Protein AF-0000000079243726 (afdb_homodimer)

Foldseek 3Di:
DCPPVPPVPPPPPPPPPLDQAADDALAKEKFKAKDADPVPQWIKMKIFIAHRVGDTPWMKIAGAGGDDRLVRRLVRLLVRLVVCLVSPGAHYEYEYQDPVLLCCLPDDVNQPPDPCNVSSVSSVVSQVSHNHYHYDYDHPSNRVQRVVRNVCNVVDDHGMDMDDVVRDDDD/DDPPVPPVPPPPPPPPPLDQAADDALAKEKFKAKDADPVPQWIKMKIFIAHRVGDTPWMKIAGAGGDDRLVRRLVRLLVRLVVCLVSPGAHYEYEYQDPVLLCCLPDDVNQPPDPCNVSSVSSVVSQVSHNHYHYDYDHPSNRVQRVVRNVCNVVDDHGMDMDDVVRDDDD

Sequence (342 aa):
MVRTGLYFHLQDQVPVSLAWELPAFGCFKLNVDGSCGITTGAIGAGGVIRNSVGEWIAGFVANIGNGQILDAEIWGLAFGLKLAVDRGVSNLTVEMDSTIIVQLIQTPDAINFHPLAAVICECRELMEKIDNCVVRHIFREQNCVADCLANSSYNGDLGWECVSLIMVRLGMVRTGLYFHLQDQVPVSLAWELPAFGCFKLNVDGSCGITTGAIGAGGVIRNSVGEWIAGFVANIGNGQILDAEIWGLAFGLKLAVDRGVSNLTVEMDSTIIVQLIQTPDAINFHPLAAVICECRELMEKIDNCVVRHIFREQNCVADCLANSSYNGDLGWECVSLIMVRLG

Secondary structure (DSSP, 8-state):
-------------------PPPPPTT-EEEEEEEEE-TTT-EEEEEEEEE-TT--EEEEEEEEEEE--HHHHHHHHHHHHHHHHHHTT--EEEEEES-HHHHHHHH-GGGGGG-TTHHHHHHHHHHHHTSSEEEEEE--GGG-HHHHHHHHHGGGS-BEEEEE-GGG----/-------------------PPPPPTT-EEEEEEEEE-TTT-EEEEEEEEE-TT--EEEEEEEEEEE--HHHHHHHHHHHHHHHHHHTT--EEEEEES-HHHHHHHH-GGGGTT-TTHHHHHHHHHHHHTSSEEEEEE--GGG-HHHHHHHHHGGGS-BEEEEE-GGG----

Radius of gyration: 21.21 Å; Cα contacts (8 Å, |Δi|>4): 760; chains: 2; bounding box: 38×84×43 Å

pLDDT: mean 84.18, std 20.17, range [20.83, 98.38]

Organism: Prunus dulcis (NCBI:txid3755)

Solvent-accessible surface area (backbone atoms only — not comparable to full-atom values): 17710 Å² total; per-residue (Å²): 131,89,66,80,65,82,70,75,73,80,66,86,63,74,62,66,61,34,42,42,78,65,37,56,86,86,23,30,32,35,35,35,25,44,26,56,40,84,90,76,29,36,19,10,7,7,24,38,29,26,33,38,84,61,46,80,75,44,28,33,29,20,14,66,49,70,60,50,54,67,55,16,35,52,51,22,47,36,53,47,43,50,49,37,56,75,69,63,52,45,35,37,40,35,38,28,67,41,65,66,60,43,48,53,70,71,36,81,81,63,38,86,79,37,96,57,25,69,58,50,50,50,36,50,56,45,42,68,72,23,82,38,64,47,75,40,70,46,61,65,42,41,36,30,50,13,44,33,31,5,56,41,9,70,66,52,62,79,45,69,45,78,40,56,67,87,53,49,29,80,37,132,87,69,82,66,82,71,76,74,82,67,86,62,73,64,67,62,35,43,42,78,67,36,56,87,87,23,30,33,35,34,34,24,44,26,56,40,85,88,75,29,37,19,10,8,8,24,38,31,25,34,38,84,61,47,80,74,46,29,31,29,20,15,66,49,71,60,48,52,65,54,17,36,51,52,22,47,36,52,47,42,50,50,37,56,76,69,63,52,46,36,38,41,36,38,28,66,41,64,64,60,42,46,52,72,72,36,82,80,62,37,84,77,38,96,57,26,69,58,48,49,48,36,52,55,46,41,67,74,23,82,41,62,46,74,41,68,46,60,64,41,40,37,32,50,13,46,32,32,5,57,41,10,70,64,52,62,78,46,69,45,79,42,55,69,87,51,50,30,80,37

Nearest PDB structures (foldseek):
  4e19-assembly2_B  TM=9.110E-01  e=1.051E-10  Halobacterium salinarum NRC-1
  3hst-assembly2_B  TM=9.071E-01  e=7.656E-11  Mycobacterium tuberculosis
  3hst-assembly4_D  TM=9.130E-01  e=1.601E-09  Mycobacterium tuberculosis
  2ehg-assembly1_A  TM=8.659E-01  e=5.006E-09  Sulfurisphaera tokodaii str. 7
  4h8k-assembly1_B  TM=8.845E-01  e=1.215E-08  uncultured organism

Structure (mmCIF, N/CA/C/O backbone):
data_AF-0000000079243726-model_v1
#
loop_
_entity.id
_entity.type
_entity.pdbx_description
1 polymer 'RNase H type-1 domain-containing protein'
#
loop_
_atom_site.group_PDB
_atom_site.id
_atom_site.type_symbol
_atom_site.label_atom_id
_atom_site.label_alt_id
_atom_site.label_comp_id
_atom_site.label_asym_id
_atom_site.label_entity_id
_atom_site.label_seq_id
_atom_site.pdbx_PDB_ins_code
_atom_site.Cartn_x
_atom_site.Cartn_y
_atom_site.Cartn_z
_atom_site.occupancy
_atom_site.B_iso_or_equiv
_atom_site.auth_seq_id
_atom_site.auth_comp_id
_atom_site.auth_asym_id
_atom_site.auth_atom_id
_atom_site.pdbx_PDB_model_num
ATOM 1 N N . MET A 1 1 ? 8.133 -42.188 0.247 1 21.92 1 MET A N 1
ATOM 2 C CA . MET A 1 1 ? 6.84 -41.656 -0.151 1 21.92 1 MET A CA 1
ATOM 3 C C . MET A 1 1 ? 6.574 -40.312 0.547 1 21.92 1 MET A C 1
ATOM 5 O O . MET A 1 1 ? 6.492 -40.281 1.775 1 21.92 1 MET A O 1
ATOM 9 N N . VAL A 1 2 ? 7.105 -39.094 0.299 1 21.16 2 VAL A N 1
ATOM 10 C CA . VAL A 1 2 ? 7.645 -38.062 1.193 1 21.16 2 VAL A CA 1
ATOM 11 C C . VAL A 1 2 ? 6.512 -37.188 1.729 1 21.16 2 VAL A C 1
ATOM 13 O O . VAL A 1 2 ? 5.82 -36.531 0.959 1 21.16 2 VAL A O 1
ATOM 16 N N . ARG A 1 3 ? 5.746 -37.625 2.77 1 24.73 3 ARG A N 1
ATOM 17 C CA . ARG A 1 3 ? 4.672 -37.094 3.604 1 24.73 3 ARG A CA 1
ATOM 18 C C . ARG A 1 3 ? 4.973 -35.656 4.047 1 24.73 3 ARG A C 1
ATOM 20 O O . ARG A 1 3 ? 4.449 -35.188 5.062 1 24.73 3 ARG A O 1
ATOM 27 N N . THR A 1 4 ? 6.059 -35.156 3.619 1 24.89 4 THR A N 1
ATOM 28 C CA . THR A 1 4 ? 6.316 -33.938 4.418 1 24.89 4 THR A CA 1
ATOM 29 C C . THR A 1 4 ? 5.125 -33 4.367 1 24.89 4 THR A C 1
ATOM 31 O O . THR A 1 4 ? 4.816 -32.438 3.312 1 24.89 4 THR A O 1
ATOM 34 N N . GLY A 1 5 ? 4.078 -33.406 4.961 1 25.31 5 GLY A N 1
ATOM 35 C CA . GLY A 1 5 ? 2.777 -32.781 5.207 1 25.31 5 GLY A CA 1
ATOM 36 C C . GLY A 1 5 ? 2.867 -31.359 5.699 1 25.31 5 GLY A C 1
ATOM 37 O O . GLY A 1 5 ? 3.355 -31.109 6.805 1 25.31 5 GLY A O 1
ATOM 38 N N . LEU A 1 6 ? 3.328 -30.453 4.973 1 26.34 6 LEU A N 1
ATOM 39 C CA . LEU A 1 6 ? 3.496 -29.062 5.359 1 26.34 6 LEU A CA 1
ATOM 40 C C . LEU A 1 6 ? 2.258 -28.547 6.09 1 26.34 6 LEU A C 1
ATOM 42 O O . LEU A 1 6 ? 1.273 -28.172 5.453 1 26.34 6 LEU A O 1
ATOM 46 N N . TYR A 1 7 ? 1.681 -29.281 7.027 1 26.83 7 TYR A N 1
ATOM 47 C CA . TYR A 1 7 ? 0.638 -28.828 7.941 1 26.83 7 TYR A CA 1
ATOM 48 C C . TYR A 1 7 ? 1.072 -27.578 8.688 1 26.83 7 TYR A C 1
ATOM 50 O O . TYR A 1 7 ? 2.035 -27.609 9.461 1 26.83 7 TYR A O 1
ATOM 58 N N . PHE A 1 8 ? 1.107 -26.516 8.055 1 28.8 8 PHE A N 1
ATOM 59 C CA . PHE A 1 8 ? 1.419 -25.25 8.695 1 28.8 8 PHE A CA 1
ATOM 60 C C . PHE A 1 8 ? 0.486 -24.984 9.875 1 28.8 8 PHE A C 1
ATOM 62 O O . PHE A 1 8 ? -0.735 -24.938 9.703 1 28.8 8 PHE A O 1
ATOM 69 N N . HIS A 1 9 ? 0.778 -25.484 10.938 1 29.61 9 HIS A N 1
ATOM 70 C CA . HIS A 1 9 ? 0.182 -25.234 12.242 1 29.61 9 HIS A CA 1
ATOM 71 C C . HIS A 1 9 ? -0.055 -23.734 12.453 1 29.61 9 HIS A C 1
ATOM 73 O O . HIS A 1 9 ? 0.85 -22.922 12.25 1 29.61 9 HIS A O 1
ATOM 79 N N . LEU A 1 10 ? -1.219 -23.25 12.258 1 30.14 10 LEU A N 1
ATOM 80 C CA . LEU A 1 10 ? -1.797 -21.938 12.578 1 30.14 10 LEU A CA 1
ATOM 81 C C . LEU A 1 10 ? -1.463 -21.531 14.008 1 30.14 10 LEU A C 1
ATOM 83 O O . LEU A 1 10 ? -2.084 -22.016 14.961 1 30.14 10 LEU A O 1
ATOM 87 N N . GLN A 1 11 ? -0.286 -21.688 14.445 1 29.17 11 GLN A N 1
ATOM 88 C CA . GLN A 1 11 ? -0.05 -21.219 15.805 1 29.17 11 GLN A CA 1
ATOM 89 C C . GLN A 1 11 ? -0.75 -19.875 16.062 1 29.17 11 GLN A C 1
ATOM 91 O O . GLN A 1 11 ? -0.998 -19.109 15.125 1 29.17 11 GLN A O 1
ATOM 96 N N . ASP A 1 12 ? -1.121 -19.562 17.328 1 31.11 12 ASP A N 1
ATOM 97 C CA . ASP A 1 12 ? -1.847 -18.516 18.047 1 31.11 12 ASP A CA 1
ATOM 98 C C . ASP A 1 12 ? -1.228 -17.141 17.766 1 31.11 12 ASP A C 1
ATOM 100 O O . ASP A 1 12 ? -0.557 -16.578 18.641 1 31.11 12 ASP A O 1
ATOM 104 N N . GLN A 1 13 ? -0.268 -17.078 16.953 1 35.12 13 GLN A N 1
ATOM 105 C CA . GLN A 1 13 ? 0.351 -15.75 16.875 1 35.12 13 GLN A CA 1
ATOM 106 C C . GLN A 1 13 ? -0.688 -14.672 16.578 1 35.12 13 GLN A C 1
ATOM 108 O O . GLN A 1 13 ? -1.634 -14.906 15.828 1 35.12 13 GLN A O 1
ATOM 113 N N . VAL A 1 14 ? -0.833 -13.82 17.547 1 33.78 14 VAL A N 1
ATOM 114 C CA . VAL A 1 14 ? -1.716 -12.664 17.438 1 33.78 14 VAL A CA 1
ATOM 115 C C . VAL A 1 14 ? -1.528 -11.984 16.094 1 33.78 14 VAL A C 1
ATOM 117 O O . VAL A 1 14 ? -0.442 -11.492 15.781 1 33.78 14 VAL A O 1
ATOM 120 N N . PRO A 1 15 ? -2.086 -12.5 15.047 1 40.88 15 PRO A N 1
ATOM 121 C CA . PRO A 1 15 ? -1.985 -11.844 13.742 1 40.88 15 PRO A CA 1
ATOM 122 C C . PRO A 1 15 ? -1.994 -10.32 13.844 1 40.88 15 PRO A C 1
ATOM 124 O O . PRO A 1 15 ? -2.82 -9.75 14.555 1 40.88 15 PRO A O 1
ATOM 127 N N . VAL A 1 16 ? -0.822 -9.609 14.164 1 44.41 16 VAL A N 1
ATOM 128 C CA . VAL A 1 16 ? -0.898 -8.164 14.008 1 44.41 16 VAL A CA 1
ATOM 129 C C . VAL A 1 16 ? -2.053 -7.805 13.078 1 44.41 16 VAL A C 1
ATOM 131 O O . VAL A 1 16 ? -2.1 -8.258 11.93 1 44.41 16 VAL A O 1
ATOM 134 N N . SER A 1 17 ? -3.129 -7.648 13.703 1 50.69 17 SER A N 1
ATOM 135 C CA . SER A 1 17 ? -4.348 -7.32 12.969 1 50.69 17 SER A CA 1
ATOM 136 C C . SER A 1 17 ? -4.105 -6.199 11.969 1 50.69 17 SER A C 1
ATOM 138 O O . SER A 1 17 ? -3.564 -5.148 12.32 1 50.69 17 SER A O 1
ATOM 140 N N . LEU A 1 18 ? -3.707 -6.441 10.703 1 58.91 18 LEU A N 1
ATOM 141 C CA . LEU A 1 18 ? -3.707 -5.496 9.594 1 58.91 18 LEU A CA 1
ATOM 142 C C . LEU A 1 18 ? -4.852 -4.496 9.727 1 58.91 18 LEU A C 1
ATOM 144 O O . LEU A 1 18 ? -4.949 -3.547 8.945 1 58.91 18 LEU A O 1
ATOM 148 N N . ALA A 1 19 ? -5.496 -4.598 10.961 1 66.12 19 ALA A N 1
ATOM 149 C CA . ALA A 1 19 ? -6.758 -3.867 11 1 66.12 19 ALA A CA 1
ATOM 150 C C . ALA A 1 19 ? -6.539 -2.416 11.422 1 66.12 19 ALA A C 1
ATOM 152 O O . ALA A 1 19 ? -5.918 -2.152 12.453 1 66.12 19 ALA A O 1
ATOM 153 N N . TRP A 1 20 ? -6.711 -1.534 10.555 1 71.31 20 TRP A N 1
ATOM 154 C CA . TRP A 1 20 ? -6.832 -0.124 10.914 1 71.31 20 TRP A CA 1
ATOM 155 C C . TRP A 1 20 ? -7.863 0.071 12.023 1 71.31 20 TRP A C 1
ATOM 157 O O . TRP A 1 20 ? -8.961 -0.494 11.961 1 71.31 20 TRP A O 1
ATOM 167 N N . GLU A 1 21 ? -7.414 0.72 13.133 1 76.94 21 GLU A N 1
ATOM 168 C CA . GLU A 1 21 ? -8.305 0.945 14.273 1 76.94 21 GLU A CA 1
ATOM 169 C C . GLU A 1 21 ? -9.156 2.193 14.062 1 76.94 21 GLU A C 1
ATOM 171 O O . GLU A 1 21 ? -8.641 3.256 13.719 1 76.94 21 GLU A O 1
ATOM 176 N N . LEU A 1 22 ? -10.492 2.029 14.336 1 80.25 22 LEU A N 1
ATOM 177 C CA . LEU A 1 22 ? -11.414 3.156 14.227 1 80.25 22 LEU A CA 1
ATOM 178 C C . LEU A 1 22 ? -11.086 4.227 15.266 1 80.25 22 LEU A C 1
ATOM 180 O O . LEU A 1 22 ? -10.734 3.908 16.406 1 80.25 22 LEU A O 1
ATOM 184 N N . PRO A 1 23 ? -11.258 5.48 14.867 1 83 23 PRO A N 1
ATOM 185 C CA . PRO A 1 23 ? -11.141 6.531 15.883 1 83 23 PRO A CA 1
ATOM 186 C C . PRO A 1 23 ? -12.266 6.484 16.906 1 83 23 PRO A C 1
ATOM 188 O O . PRO A 1 23 ? -13.281 5.816 16.688 1 83 23 PRO A O 1
ATOM 191 N N . ALA A 1 24 ? -12.023 7.207 18.031 1 85.5 24 ALA A N 1
ATOM 192 C CA . ALA A 1 24 ? -13.078 7.336 19.031 1 85.5 24 ALA A CA 1
ATOM 193 C C . ALA A 1 24 ? -14.258 8.141 18.484 1 85.5 24 ALA A C 1
ATOM 195 O O . ALA A 1 24 ? -14.117 8.867 17.484 1 85.5 24 ALA A O 1
ATOM 196 N N . PHE A 1 25 ? -15.484 7.965 19.125 1 89.44 25 PHE A N 1
ATOM 197 C CA . PHE A 1 25 ? -16.672 8.688 18.688 1 89.44 25 PHE A CA 1
ATOM 198 C C . PHE A 1 25 ? -16.422 10.188 18.688 1 89.44 25 PHE A C 1
ATOM 200 O O . PHE A 1 25 ? -15.836 10.734 19.625 1 89.44 25 PHE A O 1
ATOM 207 N N . GLY A 1 26 ? -16.766 10.812 17.594 1 91.38 26 GLY A N 1
ATOM 208 C CA . GLY A 1 26 ? -16.594 12.258 17.469 1 91.38 26 GLY A CA 1
ATOM 209 C C . GLY A 1 26 ? -15.195 12.656 17.062 1 91.38 26 GLY A C 1
ATOM 210 O O . GLY A 1 26 ? -14.898 13.844 16.906 1 91.38 26 GLY A O 1
ATOM 211 N N . CYS A 1 27 ? -14.305 11.695 16.875 1 95.06 27 CYS A N 1
ATOM 212 C CA . CYS A 1 27 ? -12.922 11.969 16.5 1 95.06 27 CYS A CA 1
ATOM 213 C C . CYS A 1 27 ? -12.656 11.562 15.047 1 95.06 27 CYS A C 1
ATOM 215 O O . CYS A 1 27 ? -13.414 10.781 14.469 1 95.06 27 CYS A O 1
ATOM 217 N N . PHE A 1 28 ? -11.695 12.188 14.484 1 96.88 28 PHE A N 1
ATOM 218 C CA . PHE A 1 28 ? -11.258 11.875 13.133 1 96.88 28 PHE A CA 1
ATOM 219 C C . PHE A 1 28 ? -9.812 11.391 13.133 1 96.88 28 PHE A C 1
ATOM 221 O O . PHE A 1 28 ? -9.055 11.68 14.062 1 96.88 28 PHE A O 1
ATOM 228 N N . LYS A 1 29 ? -9.531 10.68 12.117 1 96.88 29 LYS A N 1
ATOM 229 C CA . LYS A 1 29 ? -8.164 10.219 11.922 1 96.88 29 LYS A CA 1
ATOM 230 C C . LYS A 1 29 ? -7.648 10.586 10.531 1 96.88 29 LYS A C 1
ATOM 232 O O . LYS A 1 29 ? -8.367 10.438 9.539 1 96.88 29 LYS A O 1
ATOM 237 N N . LEU A 1 30 ? -6.504 11.102 10.508 1 97.56 30 LEU A N 1
ATOM 238 C CA . LEU A 1 30 ? -5.781 11.375 9.273 1 97.56 30 LEU A CA 1
ATOM 239 C C . LEU A 1 30 ? -4.582 10.445 9.125 1 97.56 30 LEU A C 1
ATOM 241 O O . LEU A 1 30 ? -3.658 10.484 9.945 1 97.56 30 LEU A O 1
ATOM 245 N N . ASN A 1 31 ? -4.609 9.586 8.172 1 96.25 31 ASN A N 1
ATOM 246 C CA . ASN A 1 31 ? -3.439 8.797 7.789 1 96.25 31 ASN A CA 1
ATOM 247 C C . ASN A 1 31 ? -2.678 9.453 6.641 1 96.25 31 ASN A C 1
ATOM 249 O O . ASN A 1 31 ? -3.271 9.812 5.621 1 96.25 31 ASN A O 1
ATOM 253 N N . VAL A 1 32 ? -1.422 9.594 6.828 1 97.69 32 VAL A N 1
ATOM 254 C CA . VAL A 1 32 ? -0.599 10.281 5.84 1 97.69 32 VAL A CA 1
ATOM 255 C C . VAL A 1 32 ? 0.649 9.453 5.543 1 97.69 32 VAL A C 1
ATOM 257 O O . VAL A 1 32 ? 1.182 8.781 6.426 1 97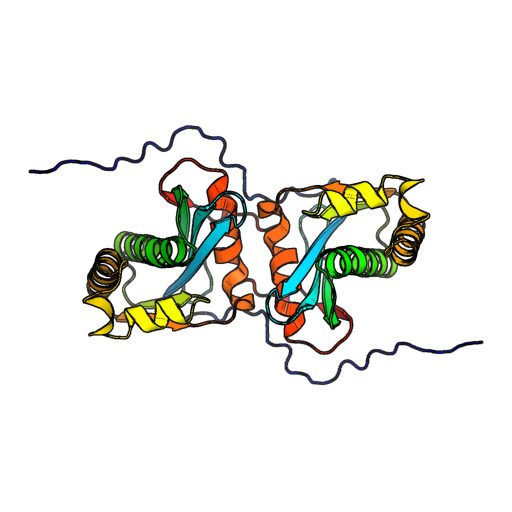.69 32 VAL A O 1
ATOM 260 N N . ASP A 1 33 ? 1.086 9.516 4.312 1 95.94 33 ASP A N 1
ATOM 261 C CA . ASP A 1 33 ? 2.326 8.867 3.902 1 95.94 33 ASP A CA 1
ATOM 262 C C . ASP A 1 33 ? 3.014 9.648 2.785 1 95.94 33 ASP A C 1
ATOM 264 O O . ASP A 1 33 ? 2.371 10.438 2.088 1 95.94 33 ASP A O 1
ATOM 268 N N . GLY A 1 34 ? 4.324 9.5 2.736 1 96.56 34 GLY A N 1
ATOM 269 C CA . GLY A 1 34 ? 5.129 10.008 1.638 1 96.56 34 GLY A CA 1
ATOM 270 C C . GLY A 1 34 ? 5.77 8.914 0.808 1 96.56 34 GLY A C 1
ATOM 271 O O . GLY A 1 34 ? 5.895 7.773 1.265 1 96.56 34 GLY A O 1
ATOM 272 N N . SER A 1 35 ? 6.035 9.281 -0.388 1 93.81 35 SER A N 1
ATOM 273 C CA . SER A 1 35 ? 6.727 8.367 -1.289 1 93.81 35 SER A CA 1
ATOM 274 C C . SER A 1 35 ? 7.887 9.055 -1.999 1 93.81 35 SER A C 1
ATOM 276 O O . SER A 1 35 ? 7.828 10.258 -2.268 1 93.81 35 SER A O 1
ATOM 278 N N . CYS A 1 36 ? 8.906 8.266 -2.23 1 94.75 36 CYS A N 1
ATOM 279 C CA . CYS A 1 36 ? 10.07 8.766 -2.951 1 94.75 36 CYS A CA 1
ATOM 280 C C . CYS A 1 36 ? 10.586 7.73 -3.943 1 94.75 36 CYS A C 1
ATOM 282 O O . CYS A 1 36 ? 10.883 6.594 -3.566 1 94.75 36 CYS A O 1
ATOM 284 N N . GLY A 1 37 ? 10.609 8.156 -5.191 1 88.19 37 GLY A N 1
ATOM 285 C CA . GLY A 1 37 ? 11.273 7.316 -6.176 1 88.19 37 GLY A CA 1
ATOM 286 C C . GLY A 1 37 ? 12.781 7.305 -6.035 1 88.19 37 GLY A C 1
ATOM 287 O O . GLY A 1 37 ? 13.445 8.312 -6.297 1 88.19 37 GLY A O 1
ATOM 288 N N . ILE A 1 38 ? 13.297 6.211 -5.668 1 79.44 38 ILE A N 1
ATOM 289 C CA . ILE A 1 38 ? 14.711 6.109 -5.332 1 79.44 38 ILE A CA 1
ATOM 290 C C . ILE A 1 38 ? 15.562 6.457 -6.551 1 79.44 38 ILE A C 1
ATOM 292 O O . ILE A 1 38 ? 16.562 7.176 -6.441 1 79.44 38 ILE A O 1
ATOM 296 N N . THR A 1 39 ? 15.125 6.031 -7.742 1 84.12 39 THR A N 1
ATOM 297 C CA . THR A 1 39 ? 15.914 6.254 -8.953 1 84.12 39 THR A CA 1
ATOM 298 C C . THR A 1 39 ? 15.602 7.621 -9.555 1 84.12 39 THR A C 1
ATOM 300 O O . THR A 1 39 ? 16.5 8.312 -10.039 1 84.12 39 THR A O 1
ATOM 303 N N . THR A 1 40 ? 14.398 8.07 -9.445 1 88 40 THR A N 1
ATOM 304 C CA . THR A 1 40 ? 13.969 9.289 -10.125 1 88 40 THR A CA 1
ATOM 305 C C . THR A 1 40 ? 14.133 10.5 -9.219 1 88 40 THR A C 1
ATOM 307 O O . THR A 1 40 ? 14.242 11.633 -9.695 1 88 40 THR A O 1
ATOM 310 N N . GLY A 1 41 ? 14.086 10.32 -7.902 1 92.12 41 GLY A N 1
ATOM 311 C CA . GLY A 1 41 ? 14.094 11.406 -6.941 1 92.12 41 GLY A CA 1
ATOM 312 C C . GLY A 1 41 ? 12.742 12.094 -6.805 1 92.12 41 GLY A C 1
ATOM 313 O O . GLY A 1 41 ? 12.609 13.07 -6.066 1 92.12 41 GLY A O 1
ATOM 314 N N . ALA A 1 42 ? 11.789 11.648 -7.594 1 95.31 42 ALA A N 1
ATOM 315 C CA . ALA A 1 42 ? 10.438 12.188 -7.484 1 95.31 42 ALA A CA 1
ATOM 316 C C . ALA A 1 42 ? 9.836 11.883 -6.117 1 95.31 42 ALA A C 1
ATOM 318 O O . ALA A 1 42 ? 10.031 10.797 -5.57 1 95.31 42 ALA A O 1
ATOM 319 N N . ILE A 1 43 ? 9.172 12.906 -5.609 1 96.88 43 ILE A N 1
ATOM 320 C CA . ILE A 1 43 ? 8.547 12.664 -4.316 1 96.88 43 ILE A CA 1
ATOM 321 C C . ILE A 1 43 ? 7.062 13.023 -4.383 1 96.88 43 ILE A C 1
ATOM 323 O O . ILE A 1 43 ? 6.664 13.898 -5.152 1 96.88 43 ILE A O 1
ATOM 327 N N . GLY A 1 44 ? 6.285 12.352 -3.635 1 96.88 44 GLY A N 1
ATOM 328 C CA . GLY A 1 44 ? 4.852 12.562 -3.52 1 96.88 44 GLY A CA 1
ATOM 329 C C . GLY A 1 44 ? 4.309 12.234 -2.143 1 96.88 44 GLY A C 1
ATOM 330 O O . GLY A 1 44 ? 5.051 11.789 -1.265 1 96.88 44 GLY A O 1
ATOM 331 N N . ALA A 1 45 ? 3.068 12.539 -1.927 1 97.56 45 ALA A N 1
ATOM 332 C CA . ALA A 1 45 ? 2.422 12.25 -0.65 1 97.56 45 ALA A CA 1
ATOM 333 C C . ALA A 1 45 ? 0.931 11.984 -0.838 1 97.56 45 ALA A C 1
ATOM 335 O O . ALA A 1 45 ? 0.363 12.312 -1.883 1 97.56 45 ALA A O 1
ATOM 336 N N . GLY A 1 46 ? 0.41 11.367 0.138 1 96.06 46 GLY A N 1
ATOM 337 C CA . GLY A 1 46 ? -1.019 11.094 0.164 1 96.06 46 GLY A CA 1
ATOM 338 C C . GLY A 1 46 ? -1.564 10.906 1.566 1 96.06 46 GLY A C 1
ATOM 339 O O . GLY A 1 46 ? -0.803 10.68 2.51 1 96.06 46 GLY A O 1
ATOM 340 N N . GLY A 1 47 ? -2.861 11.016 1.63 1 96.06 47 GLY A N 1
ATOM 341 C CA . GLY A 1 47 ? -3.496 10.844 2.926 1 96.06 47 GLY A CA 1
ATOM 342 C C . GLY A 1 47 ? -5.008 10.758 2.842 1 96.06 47 GLY A C 1
ATOM 343 O O . GLY A 1 47 ? -5.598 11.055 1.803 1 96.06 47 GLY A O 1
ATOM 344 N N . VAL A 1 48 ? -5.523 10.281 3.973 1 94.44 48 VAL A N 1
ATOM 345 C CA . VAL A 1 48 ? -6.969 10.094 4.027 1 94.44 48 VAL A CA 1
ATOM 346 C C . VAL A 1 48 ? -7.48 10.43 5.426 1 94.44 48 VAL A C 1
ATOM 348 O O . VAL A 1 48 ? -6.828 10.125 6.426 1 94.44 48 VAL A O 1
ATOM 351 N N . ILE A 1 49 ? -8.625 11.125 5.48 1 95.56 49 ILE A N 1
ATOM 352 C CA . ILE A 1 49 ? -9.32 11.422 6.727 1 95.56 49 ILE A CA 1
ATOM 353 C C . ILE A 1 49 ? -10.57 10.555 6.844 1 95.56 49 ILE A C 1
ATOM 355 O O . ILE A 1 49 ? -11.391 10.508 5.922 1 95.56 49 ILE A O 1
ATOM 359 N N . ARG A 1 50 ? -10.656 9.906 8 1 93.06 50 ARG A N 1
ATOM 360 C CA . ARG A 1 50 ? -11.828 9.078 8.266 1 93.06 50 ARG A CA 1
ATOM 361 C C . ARG A 1 50 ? -12.43 9.406 9.633 1 93.06 50 ARG A C 1
ATOM 363 O O . ARG A 1 50 ? -11.734 9.906 10.523 1 93.06 50 ARG A O 1
ATOM 370 N N . ASN A 1 51 ? -13.703 9.133 9.727 1 93.62 51 ASN A N 1
ATOM 371 C CA . ASN A 1 51 ? -14.367 9.422 11 1 93.62 51 ASN A CA 1
ATOM 372 C C . ASN A 1 51 ? -14.469 8.172 11.867 1 93.62 51 ASN A C 1
ATOM 374 O O . ASN A 1 51 ? -13.844 7.148 11.57 1 93.62 51 ASN A O 1
ATOM 378 N N . SER A 1 52 ? -15.281 8.281 12.969 1 90.81 52 SER A N 1
ATOM 379 C CA . SER A 1 52 ? -15.312 7.27 14.023 1 90.81 52 SER A CA 1
ATOM 380 C C . SER A 1 52 ? -16.016 6.004 13.547 1 90.81 52 SER A C 1
ATOM 382 O O . SER A 1 52 ? -15.93 4.961 14.195 1 90.81 52 SER A O 1
ATOM 384 N N . VAL A 1 53 ? -16.672 6.055 12.422 1 85.81 53 VAL A N 1
ATOM 385 C CA . VAL A 1 53 ? -17.312 4.848 11.906 1 85.81 53 VAL A CA 1
ATOM 386 C C . VAL A 1 53 ? -16.562 4.344 10.68 1 85.81 53 VAL A C 1
ATOM 388 O O . VAL A 1 53 ? -17.031 3.455 9.969 1 85.81 53 VAL A O 1
ATOM 391 N N . GLY A 1 54 ? -15.398 4.969 10.375 1 85.94 54 GLY A N 1
ATOM 392 C CA . GLY A 1 54 ? -14.531 4.496 9.305 1 85.94 54 GLY A CA 1
ATOM 393 C C . GLY A 1 54 ? -14.875 5.09 7.953 1 85.94 54 GLY A C 1
ATOM 394 O O . GLY A 1 54 ? -14.305 4.699 6.934 1 85.94 54 GLY A O 1
ATOM 395 N N . GLU A 1 55 ? -15.773 6.016 7.914 1 85.81 55 GLU A N 1
ATOM 396 C CA . GLU A 1 55 ? -16.188 6.637 6.66 1 85.81 55 GLU A CA 1
ATOM 397 C C . GLU A 1 55 ? -15.125 7.59 6.137 1 85.81 55 GLU A C 1
ATOM 399 O O . GLU A 1 55 ? -14.523 8.344 6.902 1 85.81 55 GLU A O 1
ATOM 404 N N . TRP A 1 56 ? -14.969 7.469 4.84 1 88.62 56 TRP A N 1
ATOM 405 C CA . TRP A 1 56 ? -14.07 8.383 4.145 1 88.62 56 TRP A CA 1
ATOM 406 C C . TRP A 1 56 ? -14.609 9.805 4.164 1 88.62 56 TRP A C 1
ATOM 408 O O . TRP A 1 56 ? -15.68 10.07 3.607 1 88.62 56 TRP A O 1
ATOM 418 N N . ILE A 1 57 ? -13.938 10.734 4.746 1 92.19 57 ILE A N 1
ATOM 419 C CA . ILE A 1 57 ? -14.344 12.133 4.809 1 92.19 57 ILE A CA 1
ATOM 420 C C . ILE A 1 57 ? -13.664 12.914 3.689 1 92.19 57 ILE A C 1
ATOM 422 O O . ILE A 1 57 ? -14.297 13.727 3.016 1 92.19 57 ILE A O 1
ATOM 426 N N . ALA A 1 58 ? -12.383 12.664 3.502 1 92.69 58 ALA A N 1
ATOM 427 C CA . ALA A 1 58 ? -11.594 13.336 2.469 1 92.69 58 ALA A CA 1
ATOM 428 C C . ALA A 1 58 ? -10.242 12.648 2.275 1 92.69 58 ALA A C 1
ATOM 430 O O . ALA A 1 58 ? -9.766 11.938 3.168 1 92.69 58 ALA A O 1
ATOM 431 N N . GLY A 1 59 ? -9.719 12.844 1.123 1 94 59 GLY A N 1
ATOM 432 C CA . GLY A 1 59 ? -8.375 12.383 0.807 1 94 59 GLY A CA 1
ATOM 433 C C . GLY A 1 59 ? -7.621 13.328 -0.108 1 94 59 GLY A C 1
ATOM 434 O O . GLY A 1 59 ? -8.211 14.25 -0.674 1 94 59 GLY A O 1
ATOM 435 N N . PHE A 1 60 ? -6.316 13.086 -0.195 1 94.62 60 PHE A N 1
ATOM 436 C CA . PHE A 1 60 ? -5.539 13.93 -1.097 1 94.62 60 PHE A CA 1
ATOM 437 C C . PHE A 1 60 ? -4.371 13.148 -1.692 1 94.62 60 PHE A C 1
ATOM 439 O O . PHE A 1 60 ? -3.945 12.141 -1.134 1 94.62 60 PHE A O 1
ATOM 446 N N . VAL A 1 61 ? -3.953 13.562 -2.74 1 94.31 61 VAL A N 1
ATOM 447 C CA . VAL A 1 61 ? -2.684 13.188 -3.357 1 94.31 61 VAL A CA 1
ATOM 448 C C . VAL A 1 61 ? -1.887 14.445 -3.699 1 94.31 61 VAL A C 1
ATOM 450 O O . VAL A 1 61 ? -2.459 15.461 -4.098 1 94.31 61 VAL A O 1
ATOM 453 N N . ALA A 1 62 ? -0.568 14.32 -3.523 1 96.62 62 ALA A N 1
ATOM 454 C CA . ALA A 1 62 ? 0.286 15.469 -3.803 1 96.62 62 ALA A CA 1
ATOM 455 C C . ALA A 1 62 ? 1.543 15.055 -4.559 1 96.62 62 ALA A C 1
ATOM 457 O O . ALA A 1 62 ? 2.342 14.258 -4.055 1 96.62 62 ALA A O 1
ATOM 458 N N . ASN A 1 63 ? 1.605 15.5 -5.727 1 96.19 63 ASN A N 1
ATOM 459 C CA . ASN A 1 63 ? 2.873 15.453 -6.445 1 96.19 63 ASN A CA 1
ATOM 460 C C . ASN A 1 63 ? 3.77 16.625 -6.086 1 96.19 63 ASN A C 1
ATOM 462 O O . ASN A 1 63 ? 3.471 17.766 -6.441 1 96.19 63 ASN A O 1
ATOM 466 N N . ILE A 1 64 ? 4.859 16.359 -5.465 1 96.25 64 ILE A N 1
ATOM 467 C CA . ILE A 1 64 ? 5.625 17.406 -4.812 1 96.25 64 ILE A CA 1
ATOM 468 C C . ILE A 1 64 ? 6.891 17.703 -5.613 1 96.25 64 ILE A C 1
ATOM 470 O O . ILE A 1 64 ? 7.727 18.516 -5.199 1 96.25 64 ILE A O 1
ATOM 474 N N . GLY A 1 65 ? 7.09 17.031 -6.719 1 95.75 65 GLY A N 1
ATOM 475 C CA . GLY A 1 65 ? 8.266 17.25 -7.547 1 95.75 65 GLY A CA 1
ATOM 476 C C . GLY A 1 65 ? 9.438 16.359 -7.152 1 95.75 65 GLY A C 1
ATOM 477 O O . GLY A 1 65 ? 9.289 15.141 -7.059 1 95.75 65 GLY A O 1
ATOM 478 N N . ASN A 1 66 ? 10.68 17.047 -6.871 1 95.94 66 ASN A N 1
ATOM 479 C CA . ASN A 1 66 ? 11.875 16.281 -6.535 1 95.94 66 ASN A CA 1
ATOM 480 C C . ASN A 1 66 ? 12.391 16.609 -5.137 1 95.94 66 ASN A C 1
ATOM 482 O O . ASN A 1 66 ? 12.289 17.766 -4.699 1 95.94 66 ASN A O 1
ATOM 486 N N . GLY A 1 67 ? 12.93 15.648 -4.438 1 95.25 67 GLY A N 1
ATOM 487 C CA . GLY A 1 67 ? 13.461 15.844 -3.096 1 95.25 67 GLY A CA 1
ATOM 488 C C . GLY A 1 67 ? 13.773 14.547 -2.379 1 95.25 67 GLY A C 1
ATOM 489 O O . GLY A 1 67 ? 14.07 13.539 -3.018 1 95.25 67 GLY A O 1
ATOM 490 N N . GLN A 1 68 ? 13.789 14.656 -1.08 1 95.12 68 GLN A N 1
ATOM 491 C CA . GLN A 1 68 ? 14.047 13.492 -0.237 1 95.12 68 GLN A CA 1
ATOM 492 C C . GLN A 1 68 ? 12.766 13 0.428 1 95.12 68 GLN A C 1
ATOM 494 O O . GLN A 1 68 ? 11.758 13.711 0.453 1 95.12 68 GLN A O 1
ATOM 499 N N . ILE A 1 69 ? 12.844 11.727 0.954 1 95.38 69 ILE A N 1
ATOM 500 C CA . ILE A 1 69 ? 11.672 11.078 1.522 1 95.38 69 ILE A CA 1
ATOM 501 C C . ILE A 1 69 ? 11.133 11.906 2.684 1 95.38 69 ILE A C 1
ATOM 503 O O . ILE A 1 69 ? 9.914 12.031 2.855 1 95.38 69 ILE A O 1
ATOM 507 N N . LEU A 1 70 ? 11.961 12.578 3.422 1 95.5 70 LEU A N 1
ATOM 508 C CA . LEU A 1 70 ? 11.516 13.367 4.562 1 95.5 70 LEU A CA 1
ATOM 509 C C . LEU A 1 70 ? 10.742 14.594 4.102 1 95.5 70 LEU A C 1
ATOM 511 O O . LEU A 1 70 ? 9.805 15.031 4.77 1 95.5 70 LEU A O 1
ATOM 515 N N . ASP A 1 71 ? 11.156 15.133 2.953 1 96 71 ASP A N 1
ATOM 516 C CA . ASP A 1 71 ? 10.391 16.219 2.359 1 96 71 ASP A CA 1
ATOM 517 C C . ASP A 1 71 ? 8.961 15.789 2.047 1 96 71 ASP A C 1
ATOM 519 O O . ASP A 1 71 ? 8.008 16.5 2.369 1 96 71 ASP A O 1
ATOM 523 N N . ALA A 1 72 ? 8.867 14.633 1.442 1 97.38 72 ALA A N 1
ATOM 524 C CA . ALA A 1 72 ? 7.562 14.109 1.053 1 97.38 72 ALA A CA 1
ATOM 525 C C . ALA A 1 72 ? 6.668 13.898 2.273 1 97.38 72 ALA A C 1
ATOM 527 O O . ALA A 1 72 ? 5.496 14.281 2.264 1 97.38 72 ALA A O 1
ATOM 528 N N . GLU A 1 73 ? 7.23 13.305 3.252 1 97.31 73 GLU A N 1
ATOM 529 C CA . GLU A 1 73 ? 6.484 12.953 4.457 1 97.31 73 GLU A CA 1
ATOM 530 C C . GLU A 1 73 ? 6.016 14.195 5.203 1 97.31 73 GLU A C 1
ATOM 532 O O . GLU A 1 73 ? 4.863 14.273 5.629 1 97.31 73 GLU A O 1
ATOM 537 N N . ILE A 1 74 ? 6.875 15.219 5.328 1 97.25 74 ILE A N 1
ATOM 538 C CA . ILE A 1 74 ? 6.512 16.406 6.098 1 97.25 74 ILE A CA 1
ATOM 539 C C . ILE A 1 74 ? 5.535 17.266 5.297 1 97.25 74 ILE A C 1
ATOM 541 O O . ILE A 1 74 ? 4.59 17.828 5.852 1 97.25 74 ILE A O 1
ATOM 545 N N . TRP A 1 75 ? 5.766 17.406 4.043 1 96.94 75 TRP A N 1
ATOM 546 C CA . TRP A 1 75 ? 4.805 18.125 3.215 1 96.94 75 TRP A CA 1
ATOM 547 C C . TRP A 1 75 ? 3.461 17.406 3.188 1 96.94 75 TRP A C 1
ATOM 549 O O . TRP A 1 75 ? 2.406 18.047 3.18 1 96.94 75 TRP A O 1
ATOM 559 N N . GLY A 1 76 ? 3.537 16.078 3.109 1 98 76 GLY A N 1
ATOM 560 C CA . GLY A 1 76 ? 2.301 15.32 3.234 1 98 76 GLY A CA 1
ATOM 561 C C . GLY A 1 76 ? 1.525 15.648 4.496 1 98 76 GLY A C 1
ATOM 562 O O . GLY A 1 76 ? 0.302 15.797 4.457 1 98 76 GLY A O 1
ATOM 563 N N . LEU A 1 77 ? 2.23 15.703 5.559 1 98.31 77 LEU A N 1
ATOM 564 C CA . LEU A 1 77 ? 1.602 16.078 6.82 1 98.31 77 LEU A CA 1
ATOM 565 C C . LEU A 1 77 ? 0.969 17.453 6.727 1 98.31 77 LEU A C 1
ATOM 567 O O . LEU A 1 77 ? -0.174 17.656 7.148 1 98.31 77 LEU A O 1
ATOM 571 N N . ALA A 1 78 ? 1.664 18.422 6.195 1 97.94 78 ALA A N 1
ATOM 572 C CA . ALA A 1 78 ? 1.148 19.781 6.059 1 97.94 78 ALA A CA 1
ATOM 573 C C . ALA A 1 78 ? -0.136 19.797 5.234 1 97.94 78 ALA A C 1
ATOM 575 O O . ALA A 1 78 ? -1.13 20.406 5.637 1 97.94 78 ALA A O 1
ATOM 576 N N . PHE A 1 79 ? -0.116 19.109 4.113 1 97.38 79 PHE A N 1
ATOM 577 C CA . PHE A 1 79 ? -1.284 19.062 3.24 1 97.38 79 PHE A CA 1
ATOM 578 C C . PHE A 1 79 ? -2.457 18.391 3.936 1 97.38 79 PHE A C 1
ATOM 580 O O . PHE A 1 79 ? -3.602 18.828 3.805 1 97.38 79 PHE A O 1
ATOM 587 N N . GLY A 1 80 ? -2.156 17.312 4.613 1 98 80 GLY A N 1
ATOM 588 C CA . GLY A 1 80 ? -3.199 16.641 5.363 1 98 80 GLY A CA 1
ATOM 589 C C . GLY A 1 80 ? -3.83 17.5 6.438 1 98 80 GLY A C 1
ATOM 590 O O . GLY A 1 80 ? -5.051 17.5 6.602 1 98 80 GLY A O 1
ATOM 591 N N . LEU A 1 81 ? -3.012 18.188 7.152 1 98.38 81 LEU A N 1
ATOM 592 C CA . LEU A 1 81 ? -3.508 19.078 8.188 1 98.38 81 LEU A CA 1
ATOM 593 C C . LEU A 1 81 ? -4.332 20.219 7.582 1 98.38 81 LEU A C 1
ATOM 595 O O . LEU A 1 81 ? -5.371 20.594 8.125 1 98.38 81 LEU A O 1
ATOM 599 N N . LYS A 1 82 ? -3.828 20.766 6.523 1 97.81 82 LYS A N 1
ATOM 600 C CA . LYS A 1 82 ? -4.59 21.797 5.832 1 97.81 82 LYS A CA 1
ATOM 601 C C . LYS A 1 82 ? -5.969 21.297 5.422 1 97.81 82 LYS A C 1
ATOM 603 O O . LYS A 1 82 ? -6.969 21.984 5.602 1 97.81 82 LYS A O 1
ATOM 608 N N . LEU A 1 83 ? -5.977 20.125 4.895 1 96.81 83 LEU A N 1
ATOM 609 C CA . LEU A 1 83 ? -7.234 19.5 4.504 1 96.81 83 LEU A CA 1
ATOM 610 C C . LEU A 1 83 ? -8.164 19.359 5.703 1 96.81 83 LEU A C 1
ATOM 612 O O . LEU A 1 83 ? -9.367 19.609 5.594 1 96.81 83 LEU A O 1
ATOM 616 N N . ALA A 1 84 ? -7.637 18.922 6.77 1 97.81 84 ALA A N 1
ATOM 617 C CA . ALA A 1 84 ? -8.422 18.766 7.992 1 97.81 84 ALA A CA 1
ATOM 618 C C . ALA A 1 84 ? -9.016 20.094 8.438 1 97.81 84 ALA A C 1
ATOM 620 O O . ALA A 1 84 ? -10.188 20.172 8.805 1 97.81 84 ALA A O 1
ATOM 621 N N . VAL A 1 85 ? -8.203 21.156 8.414 1 97.81 85 VAL A N 1
ATOM 622 C CA . VAL A 1 85 ? -8.664 22.484 8.789 1 97.81 85 VAL A CA 1
ATOM 623 C C . VAL A 1 85 ? -9.781 22.922 7.848 1 97.81 85 VAL A C 1
ATOM 625 O O . VAL A 1 85 ? -10.828 23.406 8.297 1 97.81 85 VAL A O 1
ATOM 628 N N . ASP A 1 86 ? -9.555 22.688 6.57 1 96.31 86 ASP A N 1
ATOM 629 C CA . ASP A 1 86 ? -10.531 23.078 5.559 1 96.31 86 ASP A CA 1
ATOM 630 C C . ASP A 1 86 ? -11.859 22.359 5.754 1 96.31 86 ASP A C 1
ATOM 632 O O . ASP A 1 86 ? -12.922 22.891 5.457 1 96.31 86 ASP A O 1
ATOM 636 N N . ARG A 1 87 ? -11.789 21.125 6.293 1 95.81 87 ARG A N 1
ATOM 637 C CA . ARG A 1 87 ? -12.992 20.312 6.465 1 95.81 87 ARG A CA 1
ATOM 638 C C . ARG A 1 87 ? -13.625 20.547 7.832 1 95.81 87 ARG A C 1
ATOM 640 O O . ARG A 1 87 ? -14.641 19.922 8.164 1 95.81 87 ARG A O 1
ATOM 647 N N . GLY A 1 88 ? -12.977 21.312 8.633 1 96.44 88 GLY A N 1
ATOM 648 C CA . GLY A 1 88 ? -13.531 21.688 9.93 1 96.44 88 GLY A CA 1
ATOM 649 C C . GLY A 1 88 ? -13.406 20.594 10.969 1 96.44 88 GLY A C 1
A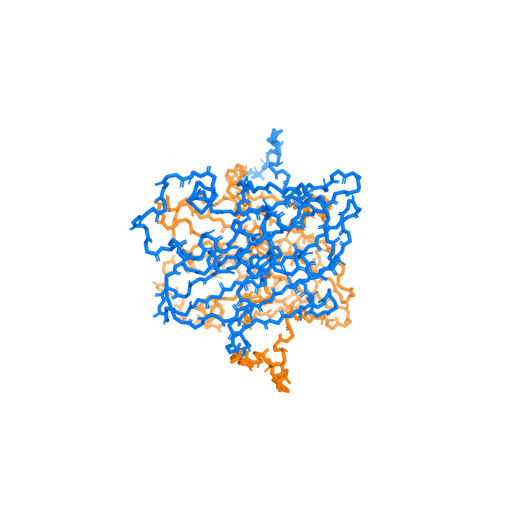TOM 650 O O . GLY A 1 88 ? -14.266 20.453 11.836 1 96.44 88 GLY A O 1
ATOM 651 N N . VAL A 1 89 ? -12.414 19.828 10.898 1 96 89 VAL A N 1
ATOM 652 C CA . VAL A 1 89 ? -12.18 18.75 11.859 1 96 89 VAL A CA 1
ATOM 653 C C . VAL A 1 89 ? -11.711 19.328 13.188 1 96 89 VAL A C 1
ATOM 655 O O . VAL A 1 89 ? -10.828 20.188 13.219 1 96 89 VAL A O 1
ATOM 658 N N . SER A 1 90 ? -12.281 18.906 14.312 1 96.06 90 SER A N 1
ATOM 659 C CA . SER A 1 90 ? -11.969 19.516 15.594 1 96.06 90 SER A CA 1
ATOM 660 C C . SER A 1 90 ? -11.125 18.594 16.453 1 96.06 90 SER A C 1
ATOM 662 O O . SER A 1 90 ? -10.305 19.047 17.266 1 96.06 90 SER A O 1
ATOM 664 N N . ASN A 1 91 ? -11.367 17.281 16.422 1 97.56 91 ASN A N 1
ATOM 665 C CA . ASN A 1 91 ? -10.617 16.266 17.141 1 97.56 91 ASN A CA 1
ATOM 666 C C . ASN A 1 91 ? -9.938 15.289 16.188 1 97.56 91 ASN A C 1
ATOM 668 O O . ASN A 1 91 ? -10.578 14.414 15.609 1 97.56 91 ASN A O 1
ATOM 672 N N . LEU A 1 92 ? -8.641 15.477 16.141 1 98.06 92 LEU A N 1
ATOM 673 C CA . LEU A 1 92 ? -7.93 14.789 15.07 1 98.06 92 LEU A CA 1
ATOM 674 C C . LEU A 1 92 ? -6.723 14.039 15.625 1 98.06 92 LEU A C 1
ATOM 676 O O . LEU A 1 92 ? -5.93 14.594 16.391 1 98.06 92 LEU A O 1
ATOM 680 N N . THR A 1 93 ? -6.672 12.797 15.273 1 97.31 93 THR A N 1
ATOM 681 C CA . THR A 1 93 ? -5.441 12.031 15.43 1 97.31 93 THR A CA 1
ATOM 682 C C . THR A 1 93 ? -4.773 11.805 14.078 1 97.31 93 THR A C 1
ATOM 684 O O . THR A 1 93 ? -5.383 11.242 13.164 1 97.31 93 THR A O 1
ATOM 687 N N . VAL A 1 94 ? -3.535 12.289 13.969 1 98 94 VAL A N 1
ATOM 688 C CA . VAL A 1 94 ? -2.758 12.055 12.75 1 98 94 VAL A CA 1
ATOM 689 C C . VAL A 1 94 ? -1.839 10.852 12.953 1 98 94 VAL A C 1
ATOM 691 O O . VAL A 1 94 ? -1.132 10.766 13.961 1 98 94 VAL A O 1
ATOM 694 N N . GLU A 1 95 ? -1.881 9.938 11.992 1 96.44 95 GLU A N 1
ATOM 695 C CA . GLU A 1 95 ? -1.037 8.75 12.055 1 96.44 95 GLU A CA 1
ATOM 696 C C . GLU A 1 95 ? -0.104 8.664 10.852 1 96.44 95 GLU A C 1
ATOM 698 O O . GLU A 1 95 ? -0.542 8.82 9.711 1 96.44 95 GLU A O 1
ATOM 703 N N . MET A 1 96 ? 1.146 8.406 11.102 1 95.62 96 MET A N 1
ATOM 704 C CA . MET A 1 96 ? 2.18 8.273 10.078 1 95.62 96 MET A CA 1
ATOM 705 C C . MET A 1 96 ? 3.131 7.129 10.422 1 95.62 96 MET A C 1
ATOM 707 O O . MET A 1 96 ? 3.346 6.816 11.594 1 95.62 96 MET A O 1
ATOM 711 N N . ASP A 1 97 ? 3.678 6.5 9.344 1 91.69 97 ASP A N 1
ATOM 712 C CA . ASP A 1 97 ? 4.66 5.453 9.602 1 91.69 97 ASP A CA 1
ATOM 713 C C . ASP A 1 97 ? 6.082 6 9.492 1 91.69 97 ASP A C 1
ATOM 715 O O . ASP A 1 97 ? 6.961 5.348 8.922 1 91.69 97 ASP A O 1
ATOM 719 N N . SER A 1 98 ? 6.305 7.195 9.969 1 94.5 98 SER A N 1
ATOM 720 C CA . SER A 1 98 ? 7.598 7.867 10.016 1 94.5 98 SER A CA 1
ATOM 721 C C . SER A 1 98 ? 7.926 8.32 11.438 1 94.5 98 SER A C 1
ATOM 723 O O . SER A 1 98 ? 7.449 9.367 11.883 1 94.5 98 SER A O 1
ATOM 725 N N . THR A 1 99 ? 8.805 7.609 12.039 1 93.38 99 THR A N 1
ATOM 726 C CA . THR A 1 99 ? 9.172 7.914 13.414 1 93.38 99 THR A CA 1
ATOM 727 C C . THR A 1 99 ? 9.898 9.258 13.492 1 93.38 99 THR A C 1
ATOM 729 O O . THR A 1 99 ? 9.68 10.031 14.43 1 93.38 99 THR A O 1
ATOM 732 N N . ILE A 1 100 ? 10.695 9.531 12.523 1 93.06 100 ILE A N 1
ATOM 733 C CA . ILE A 1 100 ? 11.492 10.75 12.531 1 93.06 100 ILE A CA 1
ATOM 734 C C . ILE A 1 100 ? 10.578 11.969 12.445 1 93.06 100 ILE A C 1
ATOM 736 O O . ILE A 1 100 ? 10.734 12.93 13.203 1 93.06 100 ILE A O 1
ATOM 740 N N . ILE A 1 101 ? 9.641 11.953 11.562 1 95.06 101 ILE A N 1
ATOM 741 C CA . ILE A 1 101 ? 8.742 13.086 11.383 1 95.06 101 ILE A CA 1
ATOM 742 C C . ILE A 1 101 ? 7.91 13.297 12.648 1 95.06 101 ILE A C 1
ATOM 744 O O . ILE A 1 101 ? 7.723 14.43 13.094 1 95.06 101 ILE A O 1
ATOM 748 N N . VAL A 1 102 ? 7.395 12.172 13.18 1 95.69 102 VAL A N 1
ATOM 749 C CA . VAL A 1 102 ? 6.594 12.258 14.391 1 95.69 102 VAL A CA 1
ATOM 750 C C . VAL A 1 102 ? 7.418 12.891 15.516 1 95.69 102 VAL A C 1
ATOM 752 O O . VAL A 1 102 ? 6.938 13.773 16.234 1 95.69 102 VAL A O 1
ATOM 755 N N . GLN A 1 103 ? 8.609 12.492 15.594 1 93.5 103 GLN A N 1
ATOM 756 C CA . GLN A 1 103 ? 9.492 13.039 16.625 1 93.5 103 GLN A CA 1
ATOM 757 C C . GLN A 1 103 ? 9.773 14.516 16.375 1 93.5 103 GLN A C 1
ATOM 759 O O . GLN A 1 103 ? 9.766 15.312 17.312 1 93.5 103 GLN A O 1
ATOM 764 N N . LEU A 1 104 ? 10.062 14.859 15.188 1 92.31 104 LEU A N 1
ATOM 765 C CA . LEU A 1 104 ? 10.352 16.25 14.852 1 92.31 104 LEU A CA 1
ATOM 766 C C . LEU A 1 104 ? 9.18 17.156 15.203 1 92.31 104 LEU A C 1
ATOM 768 O O . LEU A 1 104 ? 9.383 18.266 15.711 1 92.31 104 LEU A O 1
ATOM 772 N N . ILE A 1 105 ? 8.047 16.734 14.977 1 94.44 105 ILE A N 1
ATOM 773 C CA . ILE A 1 105 ? 6.84 17.5 15.242 1 94.44 105 ILE A CA 1
ATOM 774 C C . ILE A 1 105 ? 6.637 17.656 16.75 1 94.44 105 ILE A C 1
ATOM 776 O O . ILE A 1 105 ? 6.215 18.719 17.219 1 94.44 105 ILE A O 1
ATOM 780 N N . GLN A 1 106 ? 6.953 16.641 17.453 1 91.75 106 GLN A N 1
ATOM 781 C CA . GLN A 1 106 ? 6.66 16.625 18.875 1 91.75 106 GLN A CA 1
ATOM 782 C C . GLN A 1 106 ? 7.77 17.297 19.672 1 91.75 106 GLN A C 1
ATOM 784 O O . GLN A 1 106 ? 7.586 17.609 20.859 1 91.75 106 GLN A O 1
ATOM 789 N N . THR A 1 107 ? 8.898 17.422 19.047 1 87.44 107 THR A N 1
ATOM 790 C CA . THR A 1 107 ? 10.023 18 19.766 1 87.44 107 THR A CA 1
ATOM 791 C C . THR A 1 107 ? 10.109 19.5 19.516 1 87.44 107 THR A C 1
ATOM 793 O O . THR A 1 107 ? 10.445 19.938 18.406 1 87.44 107 THR A O 1
ATOM 796 N N . PRO A 1 108 ? 9.852 20.328 20.422 1 74 108 PRO A N 1
ATOM 797 C CA . PRO A 1 108 ? 9.828 21.781 20.234 1 74 108 PRO A CA 1
ATOM 798 C C . PRO A 1 108 ? 11.172 22.344 19.75 1 74 108 PRO A C 1
ATOM 800 O O . PRO A 1 108 ? 11.203 23.172 18.828 1 74 108 PRO A O 1
ATOM 803 N N . ASP A 1 109 ? 12.32 22.031 20.344 1 70.06 109 ASP A N 1
ATOM 804 C CA . ASP A 1 109 ? 13.617 22.656 20.094 1 70.06 109 ASP A CA 1
ATOM 805 C C . ASP A 1 109 ? 14.312 22.016 18.891 1 70.06 109 ASP A C 1
ATOM 807 O O . ASP A 1 109 ? 15.422 22.406 18.531 1 70.06 109 ASP A O 1
ATOM 811 N N . ALA A 1 110 ? 13.766 21.094 18.375 1 58.91 110 ALA A N 1
ATOM 812 C CA . ALA A 1 110 ? 14.414 20.312 17.328 1 58.91 110 ALA A CA 1
ATOM 813 C C . ALA A 1 110 ? 14.617 21.156 16.078 1 58.91 110 ALA A C 1
ATOM 815 O O . ALA A 1 110 ? 15.531 20.906 15.281 1 58.91 110 ALA A O 1
ATOM 816 N N . ILE A 1 111 ? 13.922 22.312 15.859 1 64.31 111 ILE A N 1
ATOM 817 C CA . ILE A 1 111 ? 13.648 22.875 14.547 1 64.31 111 ILE A CA 1
ATOM 818 C C . ILE A 1 111 ? 14.609 24.031 14.266 1 64.31 111 ILE A C 1
ATOM 820 O O . ILE A 1 111 ? 14.719 24.5 13.125 1 64.31 111 ILE A O 1
ATOM 824 N N . ASN A 1 112 ? 15.328 24.438 15.18 1 66.38 112 ASN A N 1
ATOM 825 C CA . ASN A 1 112 ? 16 25.703 14.883 1 66.38 112 ASN A CA 1
ATOM 826 C C . ASN A 1 112 ? 17 25.547 13.742 1 66.38 112 ASN A C 1
ATOM 828 O O . ASN A 1 112 ? 17.188 26.469 12.938 1 66.38 112 ASN A O 1
ATOM 832 N N . PHE A 1 113 ? 17.469 24.359 13.562 1 75.38 113 PHE A N 1
ATOM 833 C CA . PHE A 1 113 ? 18.469 24.266 12.508 1 75.38 113 PHE A CA 1
ATOM 834 C C . PHE A 1 113 ? 18.172 23.109 11.57 1 75.38 113 PHE A C 1
ATOM 836 O O . PHE A 1 113 ? 19.016 22.719 10.758 1 75.38 113 PHE A O 1
ATOM 843 N N . HIS A 1 114 ? 16.984 22.844 11.617 1 82.62 114 HIS A N 1
ATOM 844 C CA . HIS A 1 114 ? 16.656 21.719 10.742 1 82.62 114 HIS A CA 1
ATOM 845 C C . HIS A 1 114 ? 16.234 22.203 9.359 1 82.62 114 HIS A C 1
ATOM 847 O O . HIS A 1 114 ? 15.516 23.188 9.234 1 82.62 114 HIS A O 1
ATOM 853 N N . PRO A 1 115 ? 16.703 21.594 8.273 1 87.56 115 PRO A N 1
ATOM 854 C CA . PRO A 1 115 ? 16.344 22.016 6.926 1 87.56 115 PRO A CA 1
ATOM 855 C C . PRO A 1 115 ? 14.828 22.031 6.707 1 87.56 115 PRO A C 1
ATOM 857 O O . PRO A 1 115 ? 14.328 22.766 5.848 1 87.56 115 PRO A O 1
ATOM 860 N N . LEU A 1 116 ? 14.078 21.344 7.555 1 91.88 116 LEU A N 1
ATOM 861 C CA . LEU A 1 116 ? 12.633 21.234 7.398 1 91.88 116 LEU A CA 1
ATOM 862 C C . LEU A 1 116 ? 11.906 22.125 8.406 1 91.88 116 LEU A C 1
ATOM 864 O O . LEU A 1 116 ? 10.695 21.984 8.594 1 91.88 116 LEU A O 1
ATOM 868 N N . ALA A 1 117 ? 12.594 23.016 8.969 1 91.81 117 ALA A N 1
ATOM 869 C CA . ALA A 1 117 ? 12.062 23.812 10.07 1 91.81 117 ALA A CA 1
ATOM 870 C C . ALA A 1 117 ? 10.828 24.594 9.633 1 91.81 117 ALA A C 1
ATOM 872 O O . ALA A 1 117 ? 9.836 24.672 10.367 1 91.81 117 ALA A O 1
ATOM 873 N N . ALA A 1 118 ? 10.922 25.203 8.508 1 92.69 118 ALA A N 1
ATOM 874 C CA . ALA A 1 118 ? 9.828 26.047 8.031 1 92.69 118 ALA A CA 1
ATOM 875 C C . ALA A 1 118 ? 8.539 25.234 7.898 1 92.69 118 ALA A C 1
ATOM 877 O O . ALA A 1 118 ? 7.473 25.672 8.336 1 92.69 118 ALA A O 1
ATOM 878 N N . VAL A 1 119 ? 8.625 24.062 7.332 1 94.75 119 VAL A N 1
ATOM 879 C CA . VAL A 1 119 ? 7.434 23.25 7.109 1 94.75 119 VAL A CA 1
ATOM 880 C C . VAL A 1 119 ? 6.949 22.672 8.438 1 94.75 119 VAL A C 1
ATOM 882 O O . VAL A 1 119 ? 5.746 22.516 8.656 1 94.75 119 VAL A O 1
ATOM 885 N N . ILE A 1 120 ? 7.859 22.359 9.266 1 94.75 120 ILE A N 1
ATOM 886 C CA . ILE A 1 120 ? 7.492 21.875 10.602 1 94.75 120 ILE A CA 1
ATOM 887 C C . ILE A 1 120 ? 6.68 22.953 11.32 1 94.75 120 ILE A C 1
ATOM 889 O O . ILE A 1 120 ? 5.645 22.656 11.922 1 94.75 120 ILE A O 1
ATOM 893 N N . CYS A 1 121 ? 7.18 24.141 11.219 1 93.94 121 CYS A N 1
ATOM 894 C CA . CYS A 1 121 ? 6.469 25.25 11.836 1 93.94 121 CYS A CA 1
ATOM 895 C C . CYS A 1 121 ? 5.07 25.406 11.242 1 93.94 121 CYS A C 1
ATOM 897 O O . CYS A 1 121 ? 4.102 25.625 11.977 1 93.94 121 CYS A O 1
ATOM 899 N N . GLU A 1 122 ? 5.012 25.25 9.969 1 95.25 122 GLU A N 1
ATOM 900 C CA . GLU A 1 122 ? 3.717 25.328 9.297 1 95.25 122 GLU A CA 1
ATOM 901 C C . GLU A 1 122 ? 2.771 24.234 9.82 1 95.25 122 GLU A C 1
ATOM 903 O O . GLU A 1 122 ? 1.602 24.516 10.094 1 95.25 122 GLU A O 1
ATOM 908 N N . CYS A 1 123 ? 3.236 23.078 9.938 1 97 123 CYS A N 1
ATOM 909 C CA . CYS A 1 123 ? 2.434 21.969 10.469 1 97 123 CYS A CA 1
ATOM 910 C C . CYS A 1 123 ? 1.922 22.297 11.867 1 97 123 CYS A C 1
ATOM 912 O O . CYS A 1 123 ? 0.744 22.094 12.164 1 97 123 CYS A O 1
ATOM 914 N N . ARG A 1 124 ? 2.779 22.828 12.648 1 96.12 124 ARG A N 1
ATOM 915 C CA . ARG A 1 124 ? 2.396 23.156 14.016 1 96.12 124 ARG A CA 1
ATOM 916 C C . ARG A 1 124 ? 1.33 24.25 14.039 1 96.12 124 ARG A C 1
ATOM 918 O O . ARG A 1 124 ? 0.404 24.203 14.852 1 96.12 124 ARG A O 1
ATOM 925 N N . GLU A 1 125 ? 1.522 25.203 13.188 1 96.81 125 GLU A N 1
ATOM 926 C CA . GLU A 1 125 ? 0.521 26.266 13.086 1 96.81 125 GLU A CA 1
ATOM 927 C C . GLU A 1 125 ? -0.839 25.703 12.68 1 96.81 125 GLU A C 1
ATOM 929 O O . GLU A 1 125 ? -1.868 26.094 13.234 1 96.81 125 GLU A O 1
ATOM 934 N N . LEU A 1 126 ? -0.834 24.797 11.781 1 98 126 LEU A N 1
ATOM 935 C CA . LEU A 1 126 ? -2.074 24.172 11.344 1 98 126 LEU A CA 1
ATOM 936 C C . LEU A 1 126 ? -2.688 23.328 12.461 1 98 126 LEU A C 1
ATOM 938 O O . LEU A 1 126 ? -3.908 23.328 12.641 1 98 126 LEU A O 1
ATOM 942 N N . MET A 1 127 ? -1.844 22.672 13.148 1 97.94 127 MET A N 1
ATOM 943 C CA . MET A 1 127 ? -2.312 21.859 14.266 1 97.94 127 MET A CA 1
ATOM 944 C C . MET A 1 127 ? -3.006 22.734 15.312 1 97.94 127 MET A C 1
ATOM 946 O O . MET A 1 127 ? -3.994 22.312 15.914 1 97.94 127 MET A O 1
ATOM 950 N N . GLU A 1 128 ? -2.518 23.906 15.516 1 97.5 128 GLU A N 1
ATOM 951 C CA . GLU A 1 128 ? -3.08 24.828 16.5 1 97.5 128 GLU A CA 1
ATOM 952 C C . GLU A 1 128 ? -4.48 25.281 16.094 1 97.5 128 GLU A C 1
ATOM 954 O O . GLU A 1 128 ? -5.254 25.75 16.938 1 97.5 128 GLU A O 1
ATOM 959 N N . LYS A 1 129 ? -4.762 25.203 14.852 1 98.06 129 LYS A N 1
ATOM 960 C CA . LYS A 1 129 ? -6.082 25.594 14.367 1 98.06 129 LYS A CA 1
ATOM 961 C C . LYS A 1 129 ? -7.113 24.5 14.617 1 98.06 129 LYS A C 1
ATOM 963 O O . LYS A 1 129 ? -8.305 24.688 14.391 1 98.06 129 LYS A O 1
ATOM 968 N N . ILE A 1 130 ? -6.691 23.312 15.031 1 98 130 ILE A N 1
ATOM 969 C CA . ILE A 1 130 ? -7.551 22.188 15.375 1 98 130 ILE A CA 1
ATOM 970 C C . ILE A 1 130 ? -7.629 22.047 16.891 1 98 130 ILE A C 1
ATOM 972 O O . ILE A 1 130 ? -6.602 21.984 17.578 1 98 130 ILE A O 1
ATOM 976 N N . ASP A 1 131 ? -8.836 21.984 17.422 1 97.69 131 ASP A N 1
ATOM 977 C CA . ASP A 1 131 ? -9.062 22.031 18.875 1 97.69 131 ASP A CA 1
ATOM 978 C C . ASP A 1 131 ? -8.211 21 19.594 1 97.69 131 ASP A C 1
ATOM 980 O O . ASP A 1 131 ? -7.562 21.312 20.594 1 97.69 131 ASP A O 1
ATOM 984 N N . ASN A 1 132 ? -8.289 19.797 19.156 1 97.5 132 ASN A N 1
ATOM 985 C CA . ASN A 1 132 ? -7.48 18.688 19.656 1 97.5 132 ASN A CA 1
ATOM 986 C C . ASN A 1 132 ? -6.785 17.938 18.516 1 97.5 132 ASN A C 1
ATOM 988 O O . ASN A 1 132 ? -7.445 17.328 17.672 1 97.5 132 ASN A O 1
ATOM 992 N N . CYS A 1 133 ? -5.508 18.031 18.562 1 97.81 133 CYS A N 1
ATOM 993 C CA . CYS A 1 133 ? -4.75 17.406 17.484 1 97.81 133 CYS A CA 1
ATOM 994 C C . CYS A 1 133 ? -3.5 16.719 18.031 1 97.81 133 CYS A C 1
ATOM 996 O O . CYS A 1 133 ? -2.697 17.344 18.734 1 97.81 133 CYS A O 1
ATOM 998 N N . VAL A 1 134 ? -3.4 15.461 17.688 1 96.56 134 VAL A N 1
ATOM 999 C CA . VAL A 1 134 ? -2.209 14.727 18.094 1 96.56 134 VAL A CA 1
ATOM 1000 C C . VAL A 1 134 ? -1.623 13.977 16.906 1 96.56 134 VAL A C 1
ATOM 1002 O O . VAL A 1 134 ? -2.357 13.539 16.016 1 96.56 134 VAL A O 1
ATOM 1005 N N . VAL A 1 135 ? -0.301 13.836 16.891 1 97.19 135 VAL A N 1
ATOM 1006 C CA . VAL A 1 135 ? 0.409 13.086 15.859 1 97.19 135 VAL A CA 1
ATOM 1007 C C . VAL A 1 135 ? 1.068 11.859 16.484 1 97.19 135 VAL A C 1
ATOM 1009 O O . VAL A 1 135 ? 1.753 11.961 17.5 1 97.19 135 VAL A O 1
ATOM 1012 N N . ARG A 1 136 ? 0.843 10.719 15.805 1 95.56 136 ARG A N 1
ATOM 1013 C CA . ARG A 1 136 ? 1.383 9.477 16.359 1 95.56 136 ARG A CA 1
ATOM 1014 C C . ARG A 1 136 ? 1.991 8.609 15.266 1 95.56 136 ARG A C 1
ATOM 1016 O O . ARG A 1 136 ? 1.612 8.711 14.102 1 95.56 136 ARG A O 1
ATOM 1023 N N . HIS A 1 137 ? 2.891 7.738 15.742 1 94.56 137 HIS A N 1
ATOM 1024 C CA . HIS A 1 137 ? 3.51 6.766 14.852 1 94.56 137 HIS A CA 1
ATOM 1025 C C . HIS A 1 137 ? 2.705 5.473 14.797 1 94.56 137 HIS A C 1
ATOM 1027 O O . HIS A 1 137 ? 2.201 5.008 15.828 1 94.56 137 HIS A O 1
ATOM 1033 N N . ILE A 1 138 ? 2.539 4.945 13.578 1 89.62 138 ILE A N 1
ATOM 1034 C CA . ILE A 1 138 ? 1.917 3.637 13.414 1 89.62 138 ILE A CA 1
ATOM 1035 C C . ILE A 1 138 ? 2.816 2.74 12.562 1 89.62 138 ILE A C 1
ATOM 1037 O O . ILE A 1 138 ? 3.758 3.219 11.93 1 89.62 138 ILE A O 1
ATOM 1041 N N . PHE A 1 139 ? 2.438 1.463 12.555 1 85.19 139 PHE A N 1
ATOM 1042 C CA . PHE A 1 139 ? 3.168 0.52 11.711 1 85.19 139 PHE A CA 1
ATOM 1043 C C . PHE A 1 139 ? 2.732 0.644 10.258 1 85.19 139 PHE A C 1
ATOM 1045 O O . PHE A 1 139 ? 1.565 0.92 9.977 1 85.19 139 PHE A O 1
ATOM 1052 N N . ARG A 1 140 ? 3.652 0.382 9.383 1 80.81 140 ARG A N 1
ATOM 1053 C CA . ARG A 1 140 ? 3.445 0.547 7.945 1 80.81 140 ARG A CA 1
ATOM 1054 C C . ARG A 1 140 ? 2.199 -0.2 7.48 1 80.81 140 ARG A C 1
ATOM 1056 O O . ARG A 1 140 ? 1.456 0.29 6.629 1 80.81 140 ARG A O 1
ATOM 1063 N N . GLU A 1 141 ? 1.89 -1.333 8.047 1 77.94 141 GLU A N 1
ATOM 1064 C CA . GLU A 1 141 ? 0.792 -2.201 7.633 1 77.94 141 GLU A CA 1
ATOM 1065 C C . GLU A 1 141 ? -0.561 -1.57 7.949 1 77.94 141 GLU A C 1
ATOM 1067 O O . GLU A 1 141 ? -1.591 -1.998 7.422 1 77.94 141 GLU A O 1
ATOM 1072 N N . GLN A 1 142 ? -0.583 -0.577 8.742 1 82.81 142 GLN A N 1
ATOM 1073 C CA . GLN A 1 142 ? -1.816 0.1 9.125 1 82.81 142 GLN A CA 1
ATOM 1074 C C . GLN A 1 142 ? -2.031 1.364 8.305 1 82.81 142 GLN A C 1
ATOM 1076 O O . GLN A 1 142 ? -3.012 2.086 8.508 1 82.81 142 GLN A O 1
ATOM 1081 N N . ASN A 1 143 ? -1.164 1.558 7.383 1 89.31 143 ASN A N 1
ATOM 1082 C CA . ASN A 1 143 ? -1.187 2.812 6.637 1 89.31 143 ASN A CA 1
ATOM 1083 C C . ASN A 1 143 ? -1.353 2.572 5.137 1 89.31 143 ASN A C 1
ATOM 1085 O O . ASN A 1 143 ? -0.903 3.379 4.324 1 89.31 143 ASN A O 1
ATOM 1089 N N . CYS A 1 144 ? -2.01 1.572 4.797 1 86.19 144 CYS A N 1
ATOM 1090 C CA . CYS A 1 144 ? -2.051 1.05 3.436 1 86.19 144 CYS A CA 1
ATOM 1091 C C . CYS A 1 144 ? -2.686 2.055 2.482 1 86.19 144 CYS A C 1
ATOM 1093 O O . CYS A 1 144 ? -2.164 2.301 1.394 1 86.19 144 CYS A O 1
ATOM 1095 N N . VAL A 1 145 ? -3.75 2.607 2.857 1 87.38 145 VAL A N 1
ATOM 1096 C CA . VAL A 1 145 ? -4.48 3.506 1.971 1 87.38 145 VAL A CA 1
ATOM 1097 C C . VAL A 1 145 ? -3.637 4.75 1.687 1 87.38 145 VAL A C 1
ATOM 1099 O O . VAL A 1 145 ? -3.51 5.168 0.535 1 87.38 145 VAL A O 1
ATOM 1102 N N . ALA A 1 146 ? -3.062 5.305 2.705 1 92.44 146 ALA A N 1
ATOM 1103 C CA . ALA A 1 146 ? -2.205 6.473 2.521 1 92.44 146 ALA A CA 1
ATOM 1104 C C . ALA A 1 146 ? -1.003 6.137 1.644 1 92.44 146 ALA A C 1
ATOM 1106 O O . ALA A 1 146 ? -0.596 6.941 0.803 1 92.44 146 ALA A O 1
ATOM 1107 N N . ASP A 1 147 ? -0.432 4.996 1.852 1 89.44 147 ASP A N 1
ATOM 1108 C CA . ASP A 1 147 ? 0.678 4.527 1.026 1 89.44 147 ASP A CA 1
ATOM 1109 C C . ASP A 1 147 ? 0.277 4.461 -0.445 1 89.44 147 ASP A C 1
ATOM 1111 O O . ASP A 1 147 ? 1.027 4.898 -1.32 1 89.44 147 ASP A O 1
ATOM 1115 N N . CYS A 1 148 ? -0.898 3.904 -0.664 1 87.94 148 CYS A N 1
ATOM 1116 C CA . CYS A 1 148 ? -1.412 3.801 -2.025 1 87.94 148 CYS A CA 1
ATOM 1117 C C . CYS A 1 148 ? -1.604 5.18 -2.643 1 87.94 148 CYS A C 1
ATOM 1119 O O . CYS A 1 148 ? -1.222 5.41 -3.791 1 87.94 148 CYS A O 1
ATOM 1121 N N . LEU A 1 149 ? -2.164 6.008 -1.906 1 90.94 149 LEU A N 1
ATOM 1122 C CA . LEU A 1 149 ? -2.404 7.359 -2.393 1 90.94 149 LEU A CA 1
ATOM 1123 C C . LEU A 1 149 ? -1.09 8.086 -2.664 1 90.94 149 LEU A C 1
ATOM 1125 O O . LEU A 1 149 ? -0.959 8.789 -3.67 1 90.94 149 LEU A O 1
ATOM 1129 N N . ALA A 1 150 ? -0.128 7.941 -1.835 1 93.38 150 ALA A N 1
ATOM 1130 C CA . ALA A 1 150 ? 1.18 8.562 -2.025 1 93.38 150 ALA A CA 1
ATOM 1131 C C . ALA A 1 150 ? 1.829 8.094 -3.322 1 93.38 150 ALA A C 1
ATOM 1133 O O . ALA A 1 150 ? 2.357 8.898 -4.09 1 93.38 150 ALA A O 1
ATOM 1134 N N . ASN A 1 151 ? 1.737 6.848 -3.537 1 88.44 151 ASN A N 1
ATOM 1135 C CA . ASN A 1 151 ? 2.334 6.281 -4.742 1 88.44 151 ASN A CA 1
ATOM 1136 C C . ASN A 1 151 ? 1.589 6.73 -5.996 1 88.44 151 ASN A C 1
ATOM 1138 O O . ASN A 1 151 ? 2.193 6.891 -7.059 1 88.44 151 ASN A O 1
ATOM 1142 N N . SER A 1 152 ? 0.37 6.949 -5.859 1 87.81 152 SER A N 1
ATOM 1143 C CA . SER A 1 152 ? -0.437 7.344 -7.008 1 87.81 152 SER A CA 1
ATOM 1144 C C . SER A 1 152 ? -0.218 8.812 -7.359 1 87.81 152 SER A C 1
ATOM 1146 O O . SER A 1 152 ? -0.608 9.258 -8.438 1 87.81 152 SER A O 1
ATOM 1148 N N . SER A 1 153 ? 0.383 9.461 -6.465 1 90.75 153 SER A N 1
ATOM 1149 C CA . SER A 1 153 ? 0.545 10.898 -6.633 1 90.75 153 SER A CA 1
ATOM 1150 C C . SER A 1 153 ? 1.385 11.219 -7.867 1 90.75 153 SER A C 1
ATOM 1152 O O . SER A 1 153 ? 1.247 12.297 -8.453 1 90.75 153 SER A O 1
ATOM 1154 N N . TYR A 1 154 ? 2.219 10.297 -8.25 1 86.62 154 TYR A N 1
ATOM 1155 C CA . TYR A 1 154 ? 3.135 10.516 -9.359 1 86.62 154 TYR A CA 1
ATOM 1156 C C . TYR A 1 154 ? 2.379 10.609 -10.68 1 86.62 154 TYR A C 1
ATOM 1158 O O . TYR A 1 154 ? 2.924 11.07 -11.688 1 86.62 154 TYR A O 1
ATOM 1166 N N . ASN A 1 155 ? 1.185 10.133 -10.703 1 81.44 155 ASN A N 1
ATOM 1167 C CA . ASN A 1 155 ? 0.405 10.086 -11.938 1 81.44 155 ASN A CA 1
ATOM 1168 C C . ASN A 1 155 ? -0.268 11.422 -12.227 1 81.44 155 ASN A C 1
ATOM 1170 O O . ASN A 1 155 ? -0.858 11.609 -13.297 1 81.44 155 ASN A O 1
ATOM 1174 N N . GLY A 1 156 ? -0.178 12.312 -11.32 1 83.19 156 GLY A N 1
ATOM 1175 C CA . GLY A 1 156 ? -0.834 13.602 -11.477 1 83.19 156 GLY A CA 1
ATOM 1176 C C . GLY A 1 156 ? 0.138 14.742 -11.695 1 83.19 156 GLY A C 1
ATOM 1177 O O . GLY A 1 156 ? 1.348 14.523 -11.789 1 83.19 156 GLY A O 1
ATOM 1178 N N . ASP A 1 157 ? -0.406 15.898 -11.883 1 89.25 157 ASP A N 1
ATOM 1179 C CA . ASP A 1 157 ? 0.38 17.125 -12.047 1 89.25 157 ASP A CA 1
ATOM 1180 C C . ASP A 1 157 ? 1.026 17.531 -10.727 1 89.25 157 ASP A C 1
ATOM 1182 O O . ASP A 1 157 ? 0.614 17.094 -9.656 1 89.25 157 ASP A O 1
ATOM 1186 N N . LEU A 1 158 ? 2.02 18.344 -10.898 1 92.44 158 LEU A N 1
ATOM 1187 C CA . LEU A 1 158 ? 2.609 18.922 -9.703 1 92.44 158 LEU A CA 1
ATOM 1188 C C . LEU A 1 158 ? 1.553 19.656 -8.875 1 92.44 158 LEU A C 1
ATOM 1190 O O . LEU A 1 158 ? 0.68 20.328 -9.422 1 92.44 158 LEU A O 1
ATOM 1194 N N . GLY A 1 159 ? 1.706 19.516 -7.527 1 92.75 159 GLY A N 1
ATOM 1195 C CA . GLY A 1 159 ? 0.713 20.094 -6.637 1 92.75 159 GLY A CA 1
ATOM 1196 C C . GLY A 1 159 ? -0.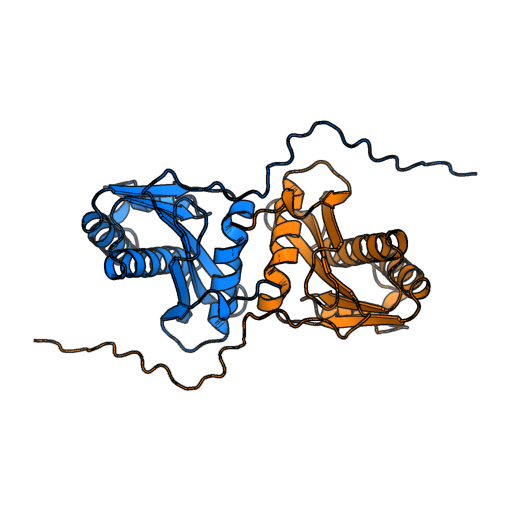121 19.062 -5.914 1 92.75 159 GLY A C 1
ATOM 1197 O O . GLY A 1 159 ? 0.204 17.875 -5.934 1 92.75 159 GLY A O 1
ATOM 1198 N N . TRP A 1 160 ? -1.079 19.484 -5.164 1 91.31 160 TRP A N 1
ATOM 1199 C CA . TRP A 1 160 ? -1.92 18.547 -4.434 1 91.31 160 TRP A CA 1
ATOM 1200 C C . TRP A 1 160 ? -3.381 18.688 -4.852 1 91.31 160 TRP A C 1
ATOM 1202 O O . TRP A 1 160 ? -3.783 19.719 -5.395 1 91.31 160 TRP A O 1
ATOM 1212 N N . GLU A 1 161 ? -4.098 17.641 -4.758 1 90.94 161 GLU A N 1
ATOM 1213 C CA . GLU A 1 161 ? -5.527 17.656 -5.051 1 90.94 161 GLU A CA 1
ATOM 1214 C C . GLU A 1 161 ? -6.297 16.766 -4.074 1 90.94 161 GLU A C 1
ATOM 1216 O O . GLU A 1 161 ? -5.762 15.773 -3.578 1 90.94 161 GLU A O 1
ATOM 1221 N N . CYS A 1 162 ? -7.508 17.188 -3.83 1 91.56 162 CYS A N 1
ATOM 1222 C CA . CYS A 1 162 ? -8.414 16.359 -3.037 1 91.56 162 CYS A CA 1
ATOM 1223 C C . CYS A 1 162 ? -8.945 15.203 -3.859 1 91.56 162 CYS A C 1
ATOM 1225 O O . CYS A 1 162 ? -9.211 15.352 -5.055 1 91.56 162 CYS A O 1
ATOM 1227 N N . VAL A 1 163 ? -9.031 14.078 -3.184 1 87.31 163 VAL A N 1
ATOM 1228 C CA . VAL A 1 163 ? -9.555 12.906 -3.889 1 87.31 163 VAL A CA 1
ATOM 1229 C C . VAL A 1 163 ? -10.742 12.336 -3.131 1 87.31 163 VAL A C 1
ATOM 1231 O O . VAL A 1 163 ? -10.789 12.375 -1.898 1 87.31 163 VAL A O 1
ATOM 1234 N N . SER A 1 164 ? -11.711 11.82 -3.906 1 80.69 164 SER A N 1
ATOM 1235 C CA . SER A 1 164 ? -12.875 11.164 -3.316 1 80.69 164 SER A CA 1
ATOM 1236 C C . SER A 1 164 ? -12.695 9.648 -3.295 1 80.69 164 SER A C 1
ATOM 1238 O O . SER A 1 164 ? -11.844 9.109 -3.996 1 80.69 164 SER A O 1
ATOM 1240 N N . LEU A 1 165 ? -13.477 8.977 -2.383 1 73.38 165 LEU A N 1
ATOM 1241 C CA . LEU A 1 165 ? -13.43 7.527 -2.264 1 73.38 165 LEU A CA 1
ATOM 1242 C C . LEU A 1 165 ? -13.68 6.863 -3.613 1 73.38 165 LEU A C 1
ATOM 1244 O O . LEU A 1 165 ? -13.078 5.832 -3.924 1 73.38 165 LEU A O 1
ATOM 1248 N N . ILE A 1 166 ? -14.578 7.438 -4.355 1 62.03 166 ILE A N 1
ATOM 1249 C CA . ILE A 1 166 ? -14.969 6.871 -5.641 1 62.03 166 ILE A CA 1
ATOM 1250 C C . ILE A 1 166 ? -13.766 6.828 -6.578 1 62.03 166 ILE A C 1
ATOM 1252 O O . ILE A 1 166 ? -13.695 5.973 -7.465 1 62.03 166 ILE A O 1
ATOM 1256 N N . MET A 1 167 ? -12.938 7.695 -6.332 1 61.09 167 MET A N 1
ATOM 1257 C CA . MET A 1 167 ? -11.766 7.781 -7.195 1 61.09 167 MET A CA 1
ATOM 1258 C C . MET A 1 167 ? -10.688 6.797 -6.75 1 61.09 167 MET A C 1
ATOM 1260 O O . MET A 1 167 ? -9.742 6.531 -7.492 1 61.09 167 MET A O 1
ATOM 1264 N N . VAL A 1 168 ? -10.93 6.371 -5.594 1 60 168 VAL A N 1
ATOM 1265 C CA . VAL A 1 168 ? -9.914 5.48 -5.043 1 60 168 VAL A CA 1
ATOM 1266 C C . VAL A 1 168 ? -10.461 4.055 -4.98 1 60 168 VAL A C 1
ATOM 1268 O O . VAL A 1 168 ? -11.438 3.789 -4.273 1 60 168 VAL A O 1
ATOM 1271 N N . ARG A 1 169 ? -10.359 3.238 -5.988 1 62.19 169 ARG A N 1
ATOM 1272 C CA . ARG A 1 169 ? -10.625 1.807 -5.875 1 62.19 169 ARG A CA 1
ATOM 1273 C C . ARG A 1 169 ? -9.336 1.034 -5.625 1 62.19 169 ARG A C 1
ATOM 1275 O O . ARG A 1 169 ? -8.461 0.971 -6.496 1 62.19 169 ARG A O 1
ATOM 1282 N N . LEU A 1 170 ? -9.148 0.735 -4.336 1 60.84 170 LEU A N 1
ATOM 1283 C CA . LEU A 1 170 ? -7.879 0.11 -3.979 1 60.84 170 LEU A CA 1
ATOM 1284 C C . LEU A 1 170 ? -7.797 -1.31 -4.531 1 60.84 170 LEU A C 1
ATOM 1286 O O . LEU A 1 170 ? -8.75 -2.084 -4.406 1 60.84 170 LEU A O 1
ATOM 1290 N N . GLY A 1 171 ? -6.926 -1.501 -5.578 1 62.12 171 GLY A N 1
ATOM 1291 C CA . GLY A 1 171 ? -6.664 -2.807 -6.16 1 62.12 171 GLY A CA 1
ATOM 1292 C C . GLY A 1 171 ? -5.996 -3.768 -5.191 1 62.12 171 GLY A C 1
ATOM 1293 O O . GLY A 1 171 ? -5.461 -3.348 -4.164 1 62.12 171 GLY A O 1
ATOM 1294 N N . MET B 1 1 ? -0.126 43.188 -1.292 1 21.14 1 MET B N 1
ATOM 1295 C CA . MET B 1 1 ? -1.153 42.312 -0.744 1 21.14 1 MET B CA 1
ATOM 1296 C C . MET B 1 1 ? -1.196 41 -1.503 1 21.14 1 MET B C 1
ATOM 1298 O O . MET B 1 1 ? -1.563 40.938 -2.68 1 21.14 1 MET B O 1
ATOM 1302 N N . VAL B 1 2 ? -0.312 40 -1.492 1 20.83 2 VAL B N 1
ATOM 1303 C CA . VAL B 1 2 ? 0.236 39.156 -2.541 1 20.83 2 VAL B CA 1
ATOM 1304 C C . VAL B 1 2 ? -0.713 38 -2.811 1 20.83 2 VAL B C 1
ATOM 1306 O O . VAL B 1 2 ? -1.026 37.219 -1.903 1 20.83 2 VAL B O 1
ATOM 1309 N N . ARG B 1 3 ? -1.756 38.125 -3.676 1 24.78 3 ARG B N 1
ATOM 1310 C CA . ARG B 1 3 ? -2.809 37.344 -4.289 1 24.78 3 ARG B CA 1
ATOM 1311 C C . ARG B 1 3 ? -2.262 36 -4.777 1 24.78 3 ARG B C 1
ATOM 1313 O O . ARG B 1 3 ? -2.607 35.531 -5.871 1 24.78 3 ARG B O 1
ATOM 1320 N N . THR B 1 4 ? -1.069 35.719 -4.484 1 25.05 4 THR B N 1
ATOM 1321 C CA . THR B 1 4 ? -0.671 34.531 -5.262 1 25.05 4 THR B CA 1
ATOM 1322 C C . THR B 1 4 ? -1.634 33.375 -5.027 1 25.05 4 THR B C 1
ATOM 1324 O O . THR B 1 4 ? -1.682 32.812 -3.932 1 25.05 4 THR B O 1
ATOM 1327 N N . GLY B 1 5 ? -2.824 33.562 -5.449 1 25.33 5 GLY B N 1
ATOM 1328 C CA . GLY B 1 5 ? -4.016 32.719 -5.492 1 25.33 5 GLY B CA 1
ATOM 1329 C C . GLY B 1 5 ? -3.748 31.312 -5.992 1 25.33 5 GLY B C 1
ATOM 1330 O O . GLY B 1 5 ? -3.398 31.125 -7.16 1 25.33 5 GLY B O 1
ATOM 1331 N N . LEU B 1 6 ? -3.01 30.531 -5.352 1 26.22 6 LEU B N 1
ATOM 1332 C CA . LEU B 1 6 ? -2.648 29.172 -5.75 1 26.22 6 LEU B CA 1
ATOM 1333 C C . LEU B 1 6 ? -3.865 28.422 -6.273 1 26.22 6 LEU B C 1
ATOM 1335 O O . LEU B 1 6 ? -4.652 27.891 -5.488 1 26.22 6 LEU B O 1
ATOM 1339 N N . TYR B 1 7 ? -4.715 29 -7.117 1 26.64 7 TYR B N 1
ATOM 1340 C CA . TYR B 1 7 ? -5.793 28.344 -7.855 1 26.64 7 TYR B CA 1
ATOM 1341 C C . TYR B 1 7 ? -5.266 27.172 -8.672 1 26.64 7 TYR B C 1
ATOM 1343 O O . TYR B 1 7 ? -4.461 27.359 -9.586 1 26.64 7 TYR B O 1
ATOM 1351 N N . PHE B 1 8 ? -4.898 26.141 -8.062 1 28.81 8 PHE B N 1
ATOM 1352 C CA . PHE B 1 8 ? -4.461 24.938 -8.758 1 28.81 8 PHE B CA 1
ATOM 1353 C C . PHE B 1 8 ? -5.512 24.469 -9.75 1 28.81 8 PHE B C 1
ATOM 1355 O O . PHE B 1 8 ? -6.656 24.219 -9.383 1 28.81 8 PHE B O 1
ATOM 1362 N N . HIS B 1 9 ? -5.492 24.969 -10.875 1 29.48 9 HIS B N 1
ATOM 1363 C CA . HIS B 1 9 ? -6.246 24.578 -12.055 1 29.48 9 HIS B CA 1
ATOM 1364 C C . HIS B 1 9 ? -6.277 23.047 -12.211 1 29.48 9 HIS B C 1
ATOM 1366 O O . HIS B 1 9 ? -5.234 22.406 -12.148 1 29.48 9 HIS B O 1
ATOM 1372 N N . LEU B 1 10 ? -7.301 22.375 -11.812 1 29.98 10 LEU B N 1
ATOM 1373 C CA . LEU B 1 10 ? -7.734 21 -11.992 1 29.98 10 LEU B CA 1
ATOM 1374 C C . LEU B 1 10 ? -7.586 20.562 -13.445 1 29.98 10 LEU B C 1
ATOM 1376 O O . LEU B 1 10 ? -8.453 20.844 -14.273 1 29.98 10 LEU B O 1
ATOM 1380 N N . GLN B 1 11 ? -6.523 20.859 -14.102 1 28.47 11 GLN B N 1
ATOM 1381 C CA . GLN B 1 11 ? -6.453 20.406 -15.492 1 28.47 11 GLN B CA 1
ATOM 1382 C C . GLN B 1 11 ? -6.941 18.969 -15.617 1 28.47 11 GLN B C 1
ATOM 1384 O O . GLN B 1 11 ? -6.875 18.203 -14.656 1 28.47 11 GLN B O 1
ATOM 1389 N N . ASP B 1 12 ? -7.516 18.547 -16.781 1 31.42 12 ASP B N 1
ATOM 1390 C CA . ASP B 1 12 ? -8.18 17.391 -17.375 1 31.42 12 ASP B CA 1
ATOM 1391 C C . ASP B 1 12 ? -7.305 16.141 -17.266 1 31.42 12 ASP B C 1
ATOM 1393 O O . ASP B 1 12 ? -6.73 15.695 -18.25 1 31.42 12 ASP B O 1
ATOM 1397 N N . GLN B 1 13 ? -6.191 16.219 -16.625 1 34.81 13 GLN B N 1
ATOM 1398 C CA . GLN B 1 13 ? -5.383 15 -16.703 1 34.81 13 GLN B CA 1
ATOM 1399 C C . GLN B 1 13 ? -6.176 13.781 -16.25 1 34.81 13 GLN B C 1
ATOM 1401 O O . GLN B 1 13 ? -6.996 13.875 -15.336 1 34.81 13 GLN B O 1
ATOM 1406 N N . VAL B 1 14 ? -6.359 12.906 -17.188 1 33.91 14 VAL B N 1
ATOM 1407 C CA . VAL B 1 14 ? -7.039 11.648 -16.922 1 33.91 14 VAL B CA 1
ATOM 1408 C C . VAL B 1 14 ? -6.539 11.047 -15.617 1 33.91 14 VAL B C 1
ATOM 1410 O O . VAL B 1 14 ? -5.352 10.734 -15.484 1 33.91 14 VAL B O 1
ATOM 1413 N N . PRO B 1 15 ? -7 11.523 -14.523 1 42 15 PRO B N 1
ATOM 1414 C CA . PRO B 1 15 ? -6.602 10.961 -13.234 1 42 15 PRO B CA 1
ATOM 1415 C C . PRO B 1 15 ? -6.324 9.461 -13.297 1 42 15 PRO B C 1
ATOM 1417 O O . PRO B 1 15 ? -7.121 8.711 -13.859 1 42 15 PRO B O 1
ATOM 1420 N N . VAL B 1 16 ? -5.098 8.992 -13.805 1 43.75 16 VAL B N 1
ATOM 1421 C CA . VAL B 1 16 ? -4.879 7.559 -13.656 1 43.75 16 VAL B CA 1
ATOM 1422 C C . VAL B 1 16 ? -5.77 7.016 -12.539 1 43.75 16 VAL B C 1
ATOM 1424 O O . VAL B 1 16 ? -5.688 7.469 -11.398 1 43.75 16 VAL B O 1
ATOM 1427 N N . SER B 1 17 ? -6.875 6.633 -12.984 1 50.69 17 SER B N 1
ATOM 1428 C CA . SER B 1 17 ? -7.859 6.109 -12.047 1 50.69 17 SER B CA 1
ATOM 1429 C C . SER B 1 17 ? -7.238 5.062 -11.125 1 50.69 17 SER B C 1
ATOM 1431 O O . SER B 1 17 ? -6.59 4.125 -11.586 1 50.69 17 SER B O 1
ATOM 1433 N N . LEU B 1 18 ? -6.68 5.387 -9.953 1 59.72 18 LEU B N 1
ATOM 1434 C CA . LEU B 1 18 ? -6.309 4.488 -8.867 1 59.72 18 LEU B CA 1
ATOM 1435 C C . LEU B 1 18 ? -7.258 3.297 -8.797 1 59.72 18 LEU B C 1
ATOM 1437 O O . LEU B 1 18 ? -7.035 2.363 -8.023 1 59.72 18 LEU B O 1
ATOM 1441 N N . ALA B 1 19 ? -8.133 3.26 -9.906 1 66.12 19 ALA B N 1
ATOM 1442 C CA . ALA B 1 19 ? -9.227 2.309 -9.719 1 66.12 19 ALA B CA 1
ATOM 1443 C C . ALA B 1 19 ? -8.828 0.916 -10.203 1 66.12 19 ALA B C 1
ATOM 1445 O O . ALA B 1 19 ? -8.359 0.751 -11.328 1 66.12 19 ALA B O 1
ATOM 1446 N N . TRP B 1 20 ? -8.672 0.027 -9.344 1 71.56 20 TRP B N 1
ATOM 1447 C CA . TRP B 1 20 ? -8.602 -1.388 -9.688 1 71.56 20 TRP B CA 1
ATOM 1448 C C . TRP B 1 20 ? -9.758 -1.785 -10.602 1 71.56 20 TRP B C 1
ATOM 1450 O O . TRP B 1 20 ? -10.906 -1.43 -10.336 1 71.56 20 TRP B O 1
ATOM 1460 N N . GLU B 1 21 ? -9.406 -2.357 -11.797 1 76.81 21 GLU B N 1
ATOM 1461 C CA . GLU B 1 21 ? -10.43 -2.76 -12.766 1 76.81 21 GLU B CA 1
ATOM 1462 C C . GLU B 1 21 ? -10.992 -4.137 -12.422 1 76.81 21 GLU B C 1
ATOM 1464 O O . GLU B 1 21 ? -10.234 -5.082 -12.188 1 76.81 21 GLU B O 1
ATOM 1469 N N . LEU B 1 22 ? -12.359 -4.223 -12.453 1 80.75 22 LEU B N 1
ATOM 1470 C CA . LEU B 1 22 ? -13.023 -5.496 -12.195 1 80.75 22 LEU B CA 1
ATOM 1471 C C . LEU B 1 22 ? -12.703 -6.508 -13.289 1 80.75 22 LEU B C 1
ATOM 1473 O O . LEU B 1 22 ? -12.617 -6.148 -14.469 1 80.75 22 LEU B O 1
ATOM 1477 N N . PRO B 1 23 ? -12.562 -7.77 -12.883 1 83 23 PRO B N 1
ATOM 1478 C CA . PRO B 1 23 ? -12.438 -8.797 -13.922 1 83 23 PRO B CA 1
ATOM 1479 C C . PRO B 1 23 ? -13.719 -8.977 -14.727 1 83 23 PRO B C 1
ATOM 1481 O O . PRO B 1 23 ? -14.781 -8.508 -14.32 1 83 23 PRO B O 1
ATOM 1484 N N . ALA B 1 24 ? -13.539 -9.656 -15.891 1 85.56 24 ALA B N 1
ATOM 1485 C CA . ALA B 1 24 ? -14.719 -9.992 -16.688 1 85.56 24 ALA B CA 1
ATOM 1486 C C . ALA B 1 24 ? -15.609 -10.984 -15.945 1 85.56 24 ALA B C 1
ATOM 1488 O O . ALA B 1 24 ? -15.164 -11.656 -15.016 1 85.56 24 ALA B O 1
ATOM 1489 N N . PHE B 1 25 ? -16.953 -11.039 -16.359 1 89.62 25 PHE B N 1
ATOM 1490 C CA . PHE B 1 25 ? -17.891 -11.961 -15.734 1 89.62 25 PHE B CA 1
ATOM 1491 C C . PHE B 1 25 ? -17.359 -13.391 -15.797 1 89.62 25 PHE B C 1
ATOM 1493 O O . PHE B 1 25 ? -16.875 -13.836 -16.844 1 89.62 25 PHE B O 1
ATOM 1500 N N . GLY B 1 26 ? -17.375 -14.055 -14.664 1 91.38 26 GLY B N 1
ATOM 1501 C CA . GLY B 1 26 ? -16.922 -15.438 -14.602 1 91.38 26 GLY B CA 1
ATOM 1502 C C . GLY B 1 26 ? -15.422 -15.57 -14.453 1 91.38 26 GLY B C 1
ATOM 1503 O O . GLY B 1 26 ? -14.891 -16.672 -14.375 1 91.38 26 GLY B O 1
ATOM 1504 N N . CYS B 1 27 ? -14.703 -14.469 -14.406 1 95.19 27 CYS B N 1
ATOM 1505 C CA . CYS B 1 27 ? -13.25 -14.477 -14.297 1 95.19 27 CYS B CA 1
ATOM 1506 C C . CYS B 1 27 ? -12.812 -14.016 -12.914 1 95.19 27 CYS B C 1
ATOM 1508 O O . CYS B 1 27 ? -13.586 -13.367 -12.195 1 95.19 27 CYS B O 1
ATOM 1510 N N . PHE B 1 28 ? -11.672 -14.445 -12.539 1 96.94 28 PHE B N 1
ATOM 1511 C CA . PHE B 1 28 ? -11.055 -14.039 -11.281 1 96.94 28 PHE B CA 1
ATOM 1512 C C . PHE B 1 28 ? -9.75 -13.289 -11.531 1 96.94 28 PHE B C 1
ATOM 1514 O O . PHE B 1 28 ? -9.133 -13.453 -12.586 1 96.94 28 PHE B O 1
ATOM 1521 N N . LYS B 1 29 ? -9.43 -12.523 -10.578 1 96.88 29 LYS B N 1
ATOM 1522 C CA . LYS B 1 29 ? -8.156 -11.812 -10.625 1 96.88 29 LYS B CA 1
ATOM 1523 C C . LYS B 1 29 ? -7.344 -12.055 -9.352 1 96.88 29 LYS B C 1
ATOM 1525 O O . LYS B 1 29 ? -7.887 -12.016 -8.25 1 96.88 29 LYS B O 1
ATOM 1530 N N . LEU B 1 30 ? -6.141 -12.352 -9.547 1 97.56 30 LEU B N 1
ATOM 1531 C CA . LEU B 1 30 ? -5.168 -12.469 -8.469 1 97.56 30 LEU B CA 1
ATOM 1532 C C . LEU B 1 30 ? -4.152 -11.328 -8.523 1 97.56 30 LEU B C 1
ATOM 1534 O O . LEU B 1 30 ? -3.398 -11.211 -9.492 1 97.56 30 LEU B O 1
ATOM 1538 N N . ASN B 1 31 ? -4.176 -10.469 -7.562 1 96.25 31 ASN B N 1
ATOM 1539 C CA . ASN B 1 31 ? -3.121 -9.477 -7.379 1 96.25 31 ASN B CA 1
ATOM 1540 C C . ASN B 1 31 ? -2.061 -9.961 -6.395 1 96.25 31 ASN B C 1
ATOM 1542 O O . ASN B 1 31 ? -2.387 -10.398 -5.289 1 96.25 31 ASN B O 1
ATOM 1546 N N . VAL B 1 32 ? -0.854 -9.867 -6.812 1 97.69 32 VAL B N 1
ATOM 1547 C CA . VAL B 1 32 ? 0.244 -10.375 -5.996 1 97.69 32 VAL B CA 1
ATOM 1548 C C . VAL B 1 32 ? 1.356 -9.336 -5.918 1 97.69 32 VAL B C 1
ATOM 1550 O O . VAL B 1 32 ? 1.59 -8.594 -6.879 1 97.69 32 VAL B O 1
ATOM 1553 N N . ASP B 1 33 ? 2.012 -9.289 -4.785 1 96 33 ASP B N 1
ATOM 1554 C CA . ASP B 1 33 ? 3.166 -8.414 -4.594 1 96 33 ASP B CA 1
ATOM 1555 C C . ASP B 1 33 ? 4.172 -9.039 -3.629 1 96 33 ASP B C 1
ATOM 1557 O O . ASP B 1 33 ? 3.822 -9.922 -2.844 1 96 33 ASP B O 1
ATOM 1561 N N . GLY B 1 34 ? 5.414 -8.648 -3.812 1 96.62 34 GLY B N 1
ATOM 1562 C CA . GLY B 1 34 ? 6.484 -8.984 -2.883 1 96.62 34 GLY B CA 1
ATOM 1563 C C . GLY B 1 34 ? 7.051 -7.77 -2.166 1 96.62 34 GLY B C 1
ATOM 1564 O O . GLY B 1 34 ? 6.879 -6.637 -2.619 1 96.62 34 GLY B O 1
ATOM 1565 N N . SER B 1 35 ? 7.586 -8.078 -1.046 1 94 35 SER B N 1
ATOM 1566 C CA . SER B 1 35 ? 8.25 -7.031 -0.27 1 94 35 SER B CA 1
ATOM 1567 C C . SER B 1 35 ? 9.625 -7.484 0.208 1 94 35 SER B C 1
ATOM 1569 O O . SER B 1 35 ? 9.836 -8.672 0.461 1 94 35 SER B O 1
ATOM 1571 N N . CYS B 1 36 ? 10.508 -6.508 0.269 1 94.81 36 CYS B N 1
ATOM 1572 C CA . CYS B 1 36 ? 11.859 -6.773 0.758 1 94.81 36 CYS B CA 1
ATOM 1573 C C . CYS B 1 36 ? 12.344 -5.645 1.653 1 94.81 36 CYS B C 1
ATOM 1575 O O . CYS B 1 36 ? 12.367 -4.484 1.238 1 94.81 36 CYS B O 1
ATOM 1577 N N . GLY B 1 37 ? 12.672 -6.039 2.865 1 88.25 37 GLY B N 1
ATOM 1578 C CA . GLY B 1 37 ? 13.328 -5.07 3.729 1 88.25 37 GLY B CA 1
ATOM 1579 C C . GLY B 1 37 ? 14.758 -4.781 3.316 1 88.25 37 GLY B C 1
ATOM 1580 O O . GLY B 1 37 ? 15.633 -5.645 3.439 1 88.25 37 GLY B O 1
ATOM 1581 N N . ILE B 1 38 ? 14.992 -3.619 2.877 1 79.38 38 ILE B N 1
ATOM 1582 C CA . ILE B 1 38 ? 16.281 -3.26 2.297 1 79.38 38 ILE B CA 1
ATOM 1583 C C . ILE B 1 38 ? 17.391 -3.424 3.34 1 79.38 38 ILE B C 1
ATOM 1585 O O . ILE B 1 38 ? 18.453 -3.947 3.039 1 79.38 38 ILE B O 1
ATOM 1589 N N . THR B 1 39 ? 17.094 -3.074 4.609 1 84.38 39 THR B N 1
ATOM 1590 C CA . THR B 1 39 ? 18.109 -3.127 5.648 1 84.38 39 THR B CA 1
ATOM 1591 C C . THR B 1 39 ? 18.172 -4.516 6.277 1 84.38 39 THR B C 1
ATOM 1593 O O . THR B 1 39 ? 19.25 -5.023 6.578 1 84.38 39 THR B O 1
ATOM 1596 N N . THR B 1 40 ? 17.062 -5.191 6.371 1 88.31 40 THR B N 1
ATOM 1597 C CA . THR B 1 40 ? 17 -6.453 7.102 1 88.31 40 THR B CA 1
ATOM 1598 C C . THR B 1 40 ? 17.203 -7.633 6.156 1 88.31 40 THR B C 1
ATOM 1600 O O . THR B 1 40 ? 17.594 -8.719 6.59 1 88.31 40 THR B O 1
ATOM 1603 N N . GLY B 1 41 ? 16.891 -7.488 4.883 1 92.25 41 GLY B N 1
ATOM 1604 C CA . GLY B 1 41 ? 16.922 -8.578 3.916 1 92.25 41 GLY B CA 1
ATOM 1605 C C . GLY B 1 41 ? 15.719 -9.5 4.016 1 92.25 41 GLY B C 1
ATOM 1606 O O . GLY B 1 41 ? 15.641 -10.5 3.303 1 92.25 41 GLY B O 1
ATOM 1607 N N . ALA B 1 42 ? 14.867 -9.219 4.969 1 95.38 42 ALA B N 1
ATOM 1608 C CA . ALA B 1 42 ? 13.641 -9.992 5.098 1 95.38 42 ALA B CA 1
ATOM 1609 C C . ALA B 1 42 ? 12.758 -9.828 3.865 1 95.38 42 ALA B C 1
ATOM 1611 O O . ALA B 1 42 ? 12.648 -8.727 3.314 1 95.38 42 ALA B O 1
ATOM 1612 N N . ILE B 1 43 ? 12.211 -10.961 3.479 1 96.94 43 ILE B N 1
ATOM 1613 C CA . ILE B 1 43 ? 11.328 -10.867 2.32 1 96.94 43 ILE B CA 1
ATOM 1614 C C . ILE B 1 43 ? 9.977 -11.492 2.648 1 96.94 43 ILE B C 1
ATOM 1616 O O . ILE B 1 43 ? 9.891 -12.414 3.461 1 96.94 43 ILE B O 1
ATOM 1620 N N . GLY B 1 44 ? 8.984 -10.984 2.061 1 96.94 44 GLY B N 1
ATOM 1621 C CA . GLY B 1 44 ? 7.613 -11.461 2.199 1 96.94 44 GLY B CA 1
ATOM 1622 C C . GLY B 1 44 ? 6.781 -11.258 0.945 1 96.94 44 GLY B C 1
ATOM 1623 O O . GLY B 1 44 ? 7.266 -10.703 -0.043 1 96.94 44 GLY B O 1
ATOM 1624 N N . ALA B 1 45 ? 5.602 -11.797 0.951 1 97.62 45 ALA B N 1
ATOM 1625 C CA . ALA B 1 45 ? 4.695 -11.648 -0.185 1 97.62 45 ALA B CA 1
ATOM 1626 C C . ALA B 1 45 ? 3.236 -11.656 0.27 1 97.62 45 ALA B C 1
ATOM 1628 O O . ALA B 1 45 ? 2.936 -12.062 1.396 1 97.62 45 ALA B O 1
ATOM 1629 N N . GLY B 1 46 ? 2.438 -11.164 -0.596 1 96.12 46 GLY B N 1
ATOM 1630 C CA . GLY B 1 46 ? 1.003 -11.156 -0.36 1 96.12 46 GLY B CA 1
ATOM 1631 C C . GLY B 1 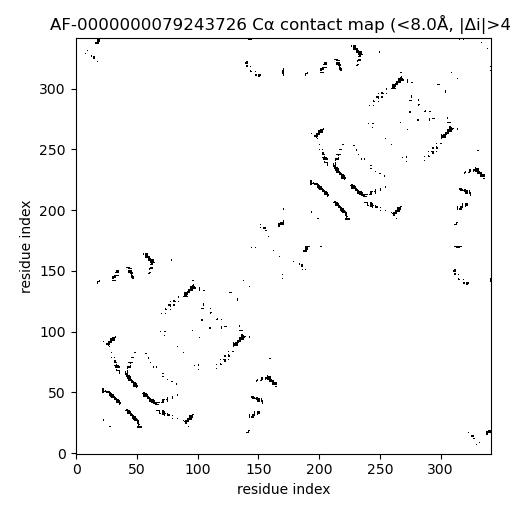46 ? 0.188 -11.094 -1.638 1 96.12 46 GLY B C 1
ATOM 1632 O O . GLY B 1 46 ? 0.713 -10.758 -2.699 1 96.12 46 GLY B O 1
ATOM 1633 N N . GLY B 1 47 ? -1.06 -11.453 -1.467 1 96.06 47 GLY B N 1
ATOM 1634 C CA . GLY B 1 47 ? -1.938 -11.422 -2.625 1 96.06 47 GLY B CA 1
ATOM 1635 C C . GLY B 1 47 ? -3.402 -11.609 -2.268 1 96.06 47 GLY B C 1
ATOM 1636 O O . GLY B 1 47 ? -3.729 -12 -1.146 1 96.06 47 GLY B O 1
ATOM 1637 N N . VAL B 1 48 ? -4.184 -11.242 -3.275 1 94.56 48 VAL B N 1
ATOM 1638 C CA . VAL B 1 48 ? -5.625 -11.328 -3.07 1 94.56 48 VAL B CA 1
ATOM 1639 C C . VAL B 1 48 ? -6.309 -11.781 -4.359 1 94.56 48 VAL B C 1
ATOM 1641 O O . VAL B 1 48 ? -5.91 -11.375 -5.453 1 94.56 48 VAL B O 1
ATOM 1644 N N . ILE B 1 49 ? -7.293 -12.672 -4.219 1 95.62 49 ILE B N 1
ATOM 1645 C CA . ILE B 1 49 ? -8.133 -13.109 -5.324 1 95.62 49 ILE B CA 1
ATOM 1646 C C . ILE B 1 49 ? -9.523 -12.484 -5.203 1 95.62 49 ILE B C 1
ATOM 1648 O O . ILE B 1 49 ? -10.156 -12.57 -4.148 1 95.62 49 ILE B O 1
ATOM 1652 N N . ARG B 1 50 ? -9.93 -11.883 -6.309 1 93.19 50 ARG B N 1
ATOM 1653 C CA . ARG B 1 50 ? -11.266 -11.289 -6.352 1 93.19 50 ARG B CA 1
ATOM 1654 C C . ARG B 1 50 ? -12.023 -11.75 -7.59 1 93.19 50 ARG B C 1
ATOM 1656 O O . ARG B 1 50 ? -11.422 -12.125 -8.594 1 93.19 50 ARG B O 1
ATOM 1663 N N . ASN B 1 51 ? -13.328 -11.719 -7.445 1 93.62 51 ASN B N 1
ATOM 1664 C CA . ASN B 1 51 ? -14.141 -12.141 -8.578 1 93.62 51 ASN B CA 1
ATOM 1665 C C . ASN B 1 51 ? -14.625 -10.953 -9.398 1 93.62 51 ASN B C 1
ATOM 1667 O O . ASN B 1 51 ? -14.156 -9.828 -9.203 1 93.62 51 ASN B O 1
ATOM 1671 N N . SER B 1 52 ? -15.586 -11.234 -10.344 1 91.12 52 SER B N 1
ATOM 1672 C CA . SER B 1 52 ? -15.992 -10.258 -11.352 1 91.12 52 SER B CA 1
ATOM 1673 C C . SER B 1 52 ? -16.828 -9.141 -10.742 1 91.12 52 SER B C 1
ATOM 1675 O O . SER B 1 52 ? -17.047 -8.109 -11.383 1 91.12 52 SER B O 1
ATOM 1677 N N . VAL B 1 53 ? -17.25 -9.289 -9.516 1 86 53 VAL B N 1
ATOM 1678 C CA . VAL B 1 53 ? -18 -8.211 -8.883 1 86 53 VAL B CA 1
ATOM 1679 C C . VAL B 1 53 ? -17.141 -7.551 -7.801 1 86 53 VAL B C 1
ATOM 1681 O O . VAL B 1 53 ? -17.641 -6.758 -7 1 86 53 VAL B O 1
ATOM 1684 N N . GLY B 1 54 ? -15.844 -7.953 -7.711 1 86.06 54 GLY B N 1
ATOM 1685 C CA . GLY B 1 54 ? -14.906 -7.305 -6.812 1 86.06 54 GLY B CA 1
ATOM 1686 C C . GLY B 1 54 ? -14.883 -7.926 -5.43 1 86.06 54 GLY B C 1
ATOM 1687 O O . GLY B 1 54 ? -14.219 -7.414 -4.523 1 86.06 54 GLY B O 1
ATOM 1688 N N . GLU B 1 55 ? -15.562 -8.984 -5.242 1 86 55 GLU B N 1
ATOM 1689 C CA . GLU B 1 55 ? -15.625 -9.648 -3.939 1 86 55 GLU B CA 1
ATOM 1690 C C . GLU B 1 55 ? -14.32 -10.383 -3.631 1 86 55 GLU B C 1
ATOM 1692 O O . GLU B 1 55 ? -13.742 -11.031 -4.508 1 86 55 GLU B O 1
ATOM 1697 N N . TRP B 1 56 ? -13.961 -10.227 -2.381 1 88.75 56 TRP B N 1
ATOM 1698 C CA . TRP B 1 56 ? -12.797 -10.945 -1.876 1 88.75 56 TRP B CA 1
ATOM 1699 C C . TRP B 1 56 ? -13.07 -12.445 -1.815 1 88.75 56 TRP B C 1
ATOM 1701 O O . TRP B 1 56 ? -13.945 -12.891 -1.073 1 88.75 56 TRP B O 1
ATOM 1711 N N . ILE B 1 57 ? -12.359 -13.242 -2.531 1 92.38 57 ILE B N 1
ATOM 1712 C CA . ILE B 1 57 ? -12.516 -14.688 -2.543 1 92.38 57 ILE B CA 1
ATOM 1713 C C . ILE B 1 57 ? -11.508 -15.32 -1.579 1 92.38 57 ILE B C 1
ATOM 1715 O O . ILE B 1 57 ? -11.859 -16.234 -0.817 1 92.38 57 ILE B O 1
ATOM 1719 N N . ALA B 1 58 ? -10.289 -14.844 -1.626 1 92.75 58 ALA B N 1
ATOM 1720 C CA . ALA B 1 58 ? -9.219 -15.344 -0.763 1 92.75 58 ALA B CA 1
ATOM 1721 C C . ALA B 1 58 ? -8.008 -14.414 -0.804 1 92.75 58 ALA B C 1
ATOM 1723 O O . ALA B 1 58 ? -7.836 -13.656 -1.757 1 92.75 58 ALA B O 1
ATOM 1724 N N . GLY B 1 59 ? -7.254 -14.492 0.233 1 94.12 59 GLY B N 1
ATO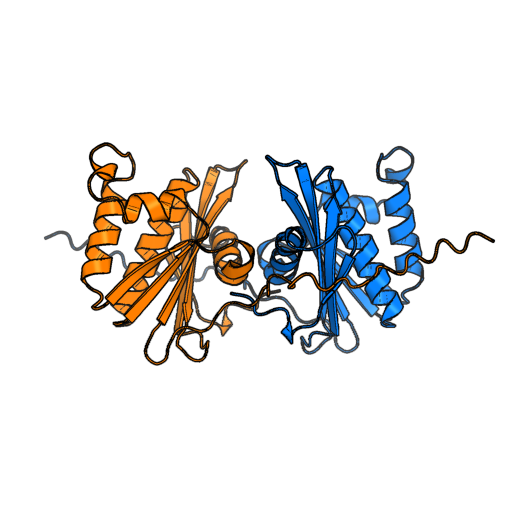M 1725 C CA . GLY B 1 59 ? -5.984 -13.789 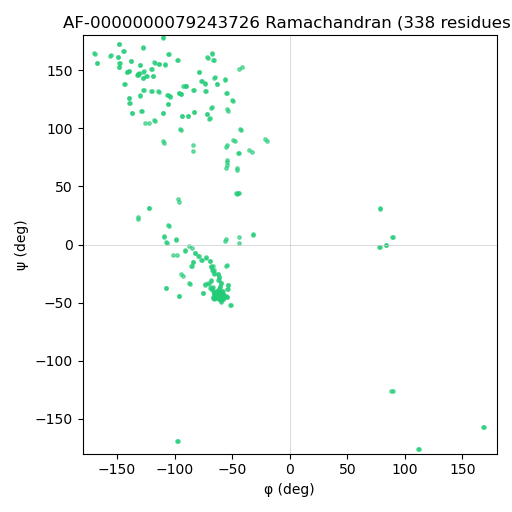0.31 1 94.12 59 GLY B CA 1
ATOM 1726 C C . GLY B 1 59 ? -4.918 -14.562 1.06 1 94.12 59 GLY B C 1
ATOM 1727 O O . GLY B 1 59 ? -5.215 -15.57 1.708 1 94.12 59 GLY B O 1
ATOM 1728 N N . PHE B 1 60 ? -3.686 -14.094 0.917 1 94.81 60 PHE B N 1
ATOM 1729 C CA . PHE B 1 60 ? -2.617 -14.758 1.652 1 94.81 60 PHE B CA 1
ATOM 1730 C C . PHE B 1 60 ? -1.528 -13.766 2.043 1 94.81 60 PHE B C 1
ATOM 1732 O O . PHE B 1 60 ? -1.405 -12.703 1.434 1 94.81 60 PHE B O 1
ATOM 1739 N N . VAL B 1 61 ? -0.862 -14.078 2.994 1 94.44 61 VAL B N 1
ATOM 1740 C CA . VAL B 1 61 ? 0.407 -13.469 3.377 1 94.44 61 VAL B CA 1
ATOM 1741 C C . VAL B 1 61 ? 1.47 -14.555 3.549 1 94.44 61 VAL B C 1
ATOM 1743 O O . VAL B 1 61 ? 1.174 -15.648 4.027 1 94.44 61 VAL B O 1
ATOM 1746 N N . ALA B 1 62 ? 2.693 -14.195 3.143 1 96.75 62 ALA B N 1
ATOM 1747 C CA . ALA B 1 62 ? 3.781 -15.164 3.242 1 96.75 62 ALA B CA 1
ATOM 1748 C C . ALA B 1 62 ? 5.055 -14.508 3.77 1 96.75 62 ALA B C 1
ATOM 1750 O O . ALA B 1 62 ? 5.59 -13.586 3.146 1 96.75 62 ALA B O 1
ATOM 1751 N N . ASN B 1 63 ? 5.398 -14.914 4.902 1 96.25 63 ASN B N 1
ATOM 1752 C CA . ASN B 1 63 ? 6.746 -14.617 5.387 1 96.25 63 ASN B CA 1
ATOM 1753 C C . ASN B 1 63 ? 7.766 -15.617 4.855 1 96.25 63 ASN B C 1
ATOM 1755 O O . ASN B 1 63 ? 7.75 -16.797 5.238 1 96.25 63 ASN B O 1
ATOM 1759 N N . ILE B 1 64 ? 8.656 -15.148 4.055 1 96.31 64 ILE B N 1
ATOM 1760 C CA . ILE B 1 64 ? 9.477 -16.062 3.254 1 96.31 64 ILE B CA 1
ATOM 1761 C C . ILE B 1 64 ? 10.898 -16.094 3.812 1 96.31 64 ILE B C 1
ATOM 1763 O O . ILE B 1 64 ? 11.773 -16.75 3.244 1 96.31 64 ILE B O 1
ATOM 1767 N N . GLY B 1 65 ? 11.172 -15.391 4.883 1 95.88 65 GLY B N 1
ATOM 1768 C CA . GLY B 1 65 ? 12.492 -15.359 5.477 1 95.88 65 GLY B CA 1
ATOM 1769 C C . GLY B 1 65 ? 13.391 -14.281 4.895 1 95.88 65 GLY B C 1
ATOM 1770 O O . GLY B 1 65 ? 13 -13.109 4.844 1 95.88 65 GLY B O 1
ATOM 1771 N N . ASN B 1 66 ? 14.672 -14.719 4.387 1 95.94 66 ASN B N 1
ATOM 1772 C CA . ASN B 1 66 ? 15.625 -13.75 3.852 1 95.94 66 ASN B CA 1
ATOM 1773 C C . ASN B 1 66 ? 15.93 -14.016 2.383 1 95.94 66 ASN B C 1
ATOM 1775 O O . ASN B 1 66 ? 15.977 -15.172 1.953 1 95.94 66 ASN B O 1
ATOM 1779 N N . GLY B 1 67 ? 16.141 -12.984 1.604 1 95.31 67 GLY B N 1
ATOM 1780 C CA . GLY B 1 67 ? 16.453 -13.102 0.189 1 95.31 67 GLY B CA 1
ATOM 1781 C C . GLY B 1 67 ? 16.391 -11.781 -0.552 1 95.31 67 GLY B C 1
ATOM 1782 O O . GLY B 1 67 ? 16.609 -10.719 0.037 1 95.31 67 GLY B O 1
ATOM 1783 N N . GLN B 1 68 ? 16.188 -11.906 -1.841 1 95.12 68 GLN B N 1
ATOM 1784 C CA . GLN B 1 68 ? 16.062 -10.734 -2.701 1 95.12 68 GLN B CA 1
ATOM 1785 C C . GLN B 1 68 ? 14.617 -10.492 -3.119 1 95.12 68 GLN B C 1
ATOM 1787 O O . GLN B 1 68 ? 13.773 -11.383 -2.979 1 95.12 68 GLN B O 1
ATOM 1792 N N . ILE B 1 69 ? 14.375 -9.242 -3.625 1 95.44 69 ILE B N 1
ATOM 1793 C CA . ILE B 1 69 ? 13.016 -8.836 -3.967 1 95.44 69 ILE B CA 1
ATOM 1794 C C . ILE B 1 69 ? 12.438 -9.773 -5.023 1 95.44 69 ILE B C 1
ATOM 1796 O O . ILE B 1 69 ? 11.258 -10.125 -4.977 1 95.44 69 ILE B O 1
ATOM 1800 N N . LEU B 1 70 ? 13.242 -10.289 -5.902 1 95.44 70 LEU B N 1
ATOM 1801 C CA . LEU B 1 70 ? 12.75 -11.172 -6.957 1 95.44 70 LEU B CA 1
ATOM 1802 C C . LEU B 1 70 ? 12.32 -12.516 -6.383 1 95.44 70 LEU B C 1
ATOM 1804 O O . LEU B 1 70 ? 11.375 -13.125 -6.879 1 95.44 70 LEU B O 1
ATOM 1808 N N . ASP B 1 71 ? 13.023 -12.938 -5.34 1 96 71 ASP B N 1
ATOM 1809 C CA . ASP B 1 71 ? 12.594 -14.141 -4.633 1 96 71 ASP B CA 1
ATOM 1810 C C . ASP B 1 71 ? 11.188 -13.969 -4.066 1 96 71 ASP B C 1
ATOM 1812 O O . ASP B 1 71 ? 10.336 -14.844 -4.227 1 96 71 ASP B O 1
ATOM 1816 N N . ALA B 1 72 ? 10.984 -12.852 -3.436 1 97.44 72 ALA B N 1
ATOM 1817 C CA . ALA B 1 72 ? 9.695 -12.57 -2.812 1 97.44 72 ALA B CA 1
ATOM 1818 C C . ALA B 1 72 ? 8.57 -12.547 -3.85 1 97.44 72 ALA B C 1
ATOM 1820 O O . ALA B 1 72 ? 7.512 -13.141 -3.639 1 97.44 72 ALA B O 1
ATOM 1821 N N . GLU B 1 73 ? 8.828 -11.883 -4.895 1 97.31 73 GLU B N 1
ATOM 1822 C CA . GLU B 1 73 ? 7.828 -11.688 -5.941 1 97.31 73 GLU B CA 1
ATOM 1823 C C . GLU B 1 73 ? 7.473 -13.008 -6.613 1 97.31 73 GLU B C 1
ATOM 1825 O O . GLU B 1 73 ? 6.293 -13.305 -6.828 1 97.31 73 GLU B O 1
ATOM 1830 N N . ILE B 1 74 ? 8.469 -13.852 -6.91 1 97.25 74 ILE B N 1
ATOM 1831 C CA . ILE B 1 74 ? 8.203 -15.094 -7.621 1 97.25 74 ILE B CA 1
ATOM 1832 C C . ILE B 1 74 ? 7.555 -16.109 -6.672 1 97.25 74 ILE B C 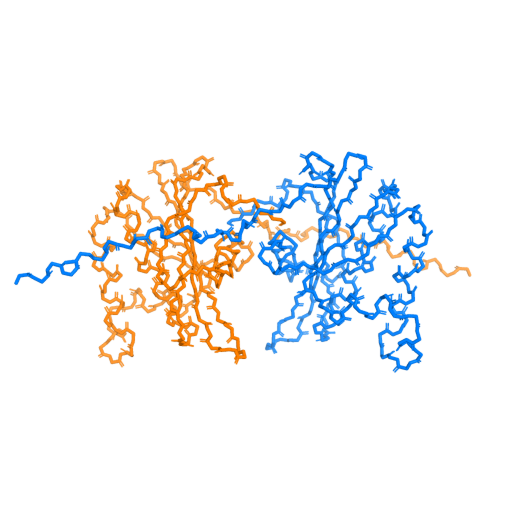1
ATOM 1834 O O . ILE B 1 74 ? 6.648 -16.844 -7.062 1 97.25 74 ILE B O 1
ATOM 1838 N N . TRP B 1 75 ? 8.023 -16.188 -5.488 1 96.88 75 TRP B N 1
ATOM 1839 C CA . TRP B 1 75 ? 7.383 -17.062 -4.516 1 96.88 75 TRP B CA 1
ATOM 1840 C C . TRP B 1 75 ? 5.953 -16.594 -4.234 1 96.88 75 TRP B C 1
ATOM 1842 O O . TRP B 1 75 ? 5.055 -17.422 -4.047 1 96.88 75 TRP B O 1
ATOM 1852 N N . GLY B 1 76 ? 5.801 -15.273 -4.145 1 98 76 GLY B N 1
ATOM 1853 C CA . GLY B 1 76 ? 4.445 -14.758 -4.031 1 98 76 GLY B CA 1
ATOM 1854 C C . GLY B 1 76 ? 3.529 -15.242 -5.141 1 98 76 GLY B C 1
ATOM 1855 O O . GLY B 1 76 ? 2.381 -15.617 -4.887 1 98 76 GLY B O 1
ATOM 1856 N N . LEU B 1 77 ? 4.031 -15.195 -6.312 1 98.31 77 LEU B N 1
ATOM 1857 C CA . LEU B 1 77 ? 3.266 -15.695 -7.449 1 98.31 77 LEU B CA 1
ATOM 1858 C C . LEU B 1 77 ? 2.926 -17.172 -7.266 1 98.31 77 LEU B C 1
ATOM 1860 O O . LEU B 1 77 ? 1.78 -17.578 -7.473 1 98.31 77 LEU B O 1
ATOM 1864 N N . ALA B 1 78 ? 3.867 -17.969 -6.883 1 98 78 ALA B N 1
ATOM 1865 C CA . ALA B 1 78 ? 3.643 -19.406 -6.676 1 98 78 ALA B CA 1
ATOM 1866 C C . ALA B 1 78 ? 2.553 -19.641 -5.637 1 98 78 ALA B C 1
ATOM 1868 O O . ALA B 1 78 ? 1.631 -20.438 -5.863 1 98 78 ALA B O 1
ATOM 1869 N N . PHE B 1 79 ? 2.645 -18.938 -4.535 1 97.38 79 PHE B N 1
ATOM 1870 C CA . PHE B 1 79 ? 1.665 -19.094 -3.465 1 97.38 79 PHE B CA 1
ATOM 1871 C C . PHE B 1 79 ? 0.282 -18.656 -3.926 1 97.38 79 PHE B C 1
ATOM 1873 O O . PHE B 1 79 ? -0.721 -19.297 -3.598 1 97.38 79 PHE B O 1
ATOM 1880 N N . GLY B 1 80 ? 0.252 -17.562 -4.625 1 98 80 GLY B N 1
ATOM 1881 C CA . GLY B 1 80 ? -1.016 -17.094 -5.164 1 98 80 GLY B CA 1
ATOM 1882 C C . GLY B 1 80 ? -1.657 -18.078 -6.121 1 98 80 GLY B C 1
ATOM 1883 O O . GLY B 1 80 ? -2.867 -18.312 -6.066 1 98 80 GLY B O 1
ATOM 1884 N N . LEU B 1 81 ? -0.863 -18.609 -6.973 1 98.38 81 LEU B N 1
ATOM 1885 C CA . LEU B 1 81 ? -1.365 -19.609 -7.918 1 98.38 81 LEU B CA 1
ATOM 1886 C C . LEU B 1 81 ? -1.844 -20.859 -7.191 1 98.38 81 LEU B C 1
ATOM 1888 O O . LEU B 1 81 ? -2.877 -21.438 -7.543 1 98.38 81 LEU B O 1
ATOM 1892 N N . LYS B 1 82 ? -1.067 -21.297 -6.254 1 97.81 82 LYS B N 1
ATOM 1893 C CA . LYS B 1 82 ? -1.489 -22.438 -5.453 1 97.81 82 LYS B CA 1
ATOM 1894 C C . LYS B 1 82 ? -2.844 -22.188 -4.797 1 97.81 82 LYS B C 1
ATOM 1896 O O . LYS B 1 82 ? -3.715 -23.047 -4.801 1 97.81 82 LYS B O 1
ATOM 1901 N N . LEU B 1 83 ? -2.979 -21.031 -4.266 1 96.88 83 LEU B N 1
ATOM 1902 C CA . LEU B 1 83 ? -4.242 -20.641 -3.648 1 96.88 83 LEU B CA 1
ATOM 1903 C C . LEU B 1 83 ? -5.383 -20.688 -4.66 1 96.88 83 LEU B C 1
ATOM 1905 O O . LEU B 1 83 ? -6.477 -21.156 -4.34 1 96.88 83 LEU B O 1
ATOM 1909 N N . ALA B 1 84 ? -5.133 -20.188 -5.789 1 97.81 84 ALA B N 1
ATOM 1910 C CA . ALA B 1 84 ? -6.137 -20.203 -6.852 1 97.81 84 ALA B CA 1
ATOM 1911 C C . ALA B 1 84 ? -6.547 -21.625 -7.207 1 97.81 84 ALA B C 1
ATOM 1913 O O . ALA B 1 84 ? -7.734 -21.922 -7.355 1 97.81 84 ALA B O 1
ATOM 1914 N N . VAL B 1 85 ? -5.562 -22.5 -7.336 1 97.88 85 VAL B N 1
ATOM 1915 C CA . VAL B 1 85 ? -5.828 -23.906 -7.645 1 97.88 85 VAL B CA 1
ATOM 1916 C C . VAL B 1 85 ? -6.66 -24.531 -6.523 1 97.88 85 VAL B C 1
ATOM 1918 O O . VAL B 1 85 ? -7.66 -25.203 -6.785 1 97.88 85 VAL B O 1
ATOM 1921 N N . ASP B 1 86 ? -6.262 -24.234 -5.309 1 96.31 86 ASP B N 1
ATOM 1922 C CA . ASP B 1 86 ? -6.949 -24.781 -4.145 1 96.31 86 ASP B CA 1
ATOM 1923 C C . ASP B 1 86 ? -8.398 -24.312 -4.09 1 96.31 86 ASP B C 1
ATOM 1925 O O . ASP B 1 86 ? -9.273 -25.047 -3.611 1 96.31 86 ASP B O 1
ATOM 1929 N N . ARG B 1 87 ? -8.664 -23.094 -4.613 1 95.81 87 ARG B N 1
ATOM 1930 C CA . ARG B 1 87 ? -10.008 -22.531 -4.551 1 95.81 87 ARG B CA 1
ATOM 1931 C C . ARG B 1 87 ? -10.82 -22.906 -5.789 1 95.81 87 ARG B C 1
ATOM 1933 O O . ARG B 1 87 ? -11.977 -22.5 -5.922 1 95.81 87 ARG B O 1
ATOM 1940 N N . GLY B 1 88 ? -10.18 -23.547 -6.715 1 96.5 88 GLY B N 1
ATOM 1941 C CA . GLY B 1 88 ? -10.875 -24.047 -7.895 1 96.5 88 GLY B CA 1
ATOM 1942 C C . GLY B 1 88 ? -11.141 -22.969 -8.922 1 96.5 88 GLY B C 1
ATOM 1943 O O . GLY B 1 88 ? -12.156 -23 -9.625 1 96.5 88 GLY B O 1
ATOM 1944 N N . VAL B 1 89 ? -10.32 -22.016 -9.008 1 96 89 VAL B N 1
ATOM 1945 C CA . VAL B 1 89 ? -10.461 -20.938 -9.977 1 96 89 VAL B CA 1
ATOM 1946 C C . VAL B 1 89 ? -10.141 -21.438 -11.383 1 96 89 VAL B C 1
ATOM 1948 O O . VAL B 1 89 ? -9.133 -22.125 -11.586 1 96 89 VAL B O 1
ATOM 1951 N N . SER B 1 90 ? -10.969 -21.156 -12.359 1 96.06 90 SER B N 1
ATOM 1952 C CA . SER B 1 90 ? -10.781 -21.719 -13.695 1 96.06 90 SER B CA 1
ATOM 1953 C C . SER B 1 90 ? -10.289 -20.656 -14.68 1 96.06 90 SER B C 1
ATOM 1955 O O . SER B 1 90 ? -9.562 -20.969 -15.617 1 96.06 90 SER B O 1
ATOM 1957 N N . ASN B 1 91 ? -10.758 -19.422 -14.586 1 97.56 91 ASN B N 1
ATOM 1958 C CA . ASN B 1 91 ? -10.359 -18.297 -15.414 1 97.56 91 ASN B CA 1
ATOM 1959 C C . ASN B 1 91 ? -9.695 -17.188 -14.578 1 97.56 91 ASN B C 1
ATOM 1961 O O . ASN B 1 91 ? -10.383 -16.438 -13.891 1 97.56 91 ASN B O 1
ATOM 1965 N N . LEU B 1 92 ? -8.406 -17.141 -14.766 1 98.06 92 LEU B N 1
ATOM 1966 C CA . LEU B 1 92 ? -7.648 -16.312 -13.828 1 98.06 92 LEU B CA 1
ATOM 1967 C C . LEU B 1 92 ? -6.719 -15.367 -14.57 1 98.06 92 LEU B C 1
ATOM 1969 O O . LEU B 1 92 ? -5.992 -15.781 -15.477 1 98.06 92 LEU B O 1
ATOM 1973 N N . THR B 1 93 ? -6.848 -14.125 -14.219 1 97.38 93 THR B N 1
ATOM 1974 C CA . THR B 1 93 ? -5.824 -13.148 -14.586 1 97.38 93 THR B CA 1
ATOM 1975 C C . THR B 1 93 ? -4.977 -12.781 -13.367 1 97.38 93 THR B C 1
ATOM 1977 O O . THR B 1 93 ? -5.508 -12.32 -12.352 1 97.38 93 THR B O 1
ATOM 1980 N N . VAL B 1 94 ? -3.674 -13.039 -13.492 1 98 94 VAL B N 1
ATOM 1981 C CA . VAL B 1 94 ? -2.748 -12.641 -12.43 1 98 94 VAL B CA 1
ATOM 1982 C C . VAL B 1 94 ? -2.117 -11.289 -12.781 1 98 94 VAL B C 1
ATOM 1984 O O . VAL B 1 94 ? -1.632 -11.094 -13.898 1 98 94 VAL B O 1
ATOM 1987 N N . GLU B 1 95 ? -2.162 -10.383 -11.812 1 96.5 95 GLU B N 1
ATOM 1988 C CA . GLU B 1 95 ? -1.579 -9.055 -12.008 1 96.5 95 GLU B CA 1
ATOM 1989 C C . GLU B 1 95 ? -0.475 -8.789 -10.992 1 96.5 95 GLU B C 1
ATOM 1991 O O . GLU B 1 95 ? -0.663 -9 -9.789 1 96.5 95 GLU B O 1
ATOM 1996 N N . MET B 1 96 ? 0.651 -8.305 -11.469 1 95.69 96 MET B N 1
ATOM 1997 C CA . MET B 1 96 ? 1.811 -7.969 -10.648 1 95.69 96 MET B CA 1
ATOM 1998 C C . MET B 1 96 ? 2.459 -6.676 -11.133 1 95.69 96 MET B C 1
ATOM 2000 O O . MET B 1 96 ? 2.395 -6.348 -12.32 1 95.69 96 MET B O 1
ATOM 2004 N N . ASP B 1 97 ? 3.055 -5.934 -10.172 1 91.81 97 ASP B N 1
ATOM 2005 C CA . ASP B 1 97 ? 3.758 -4.723 -10.586 1 91.81 97 ASP B CA 1
ATOM 2006 C C . ASP B 1 97 ? 5.254 -4.988 -10.75 1 91.81 97 ASP B C 1
ATOM 2008 O O . ASP B 1 97 ? 6.082 -4.152 -10.383 1 91.81 97 ASP B O 1
ATOM 2012 N N . SER B 1 98 ? 5.598 -6.156 -11.234 1 94.44 98 SER B N 1
ATOM 2013 C CA . SER B 1 98 ? 6.965 -6.574 -11.531 1 94.44 98 SER B CA 1
ATOM 2014 C C . SER B 1 98 ? 7.113 -6.984 -12.992 1 94.44 98 SER B C 1
ATOM 2016 O O . SER B 1 98 ? 6.762 -8.102 -13.367 1 94.44 98 SER B O 1
ATOM 2018 N N . THR B 1 99 ? 7.727 -6.121 -13.734 1 93.31 99 THR B N 1
ATOM 2019 C CA . THR B 1 99 ? 7.895 -6.379 -15.156 1 93.31 99 THR B CA 1
ATOM 2020 C C . THR B 1 99 ? 8.828 -7.566 -15.391 1 93.31 99 THR B C 1
ATOM 2022 O O . THR B 1 99 ? 8.594 -8.383 -16.281 1 93.31 99 THR B O 1
ATOM 2025 N N . ILE B 1 100 ? 9.82 -7.672 -14.57 1 93.06 100 ILE B N 1
ATOM 2026 C CA . ILE B 1 100 ? 10.82 -8.727 -14.75 1 93.06 100 ILE B CA 1
ATOM 2027 C C . ILE B 1 100 ? 10.172 -10.086 -14.523 1 93.06 100 ILE B C 1
ATOM 2029 O O . ILE B 1 100 ? 10.375 -11.016 -15.312 1 93.06 100 ILE B O 1
ATOM 2033 N N . ILE B 1 101 ? 9.406 -10.227 -13.484 1 95.06 101 ILE B N 1
ATOM 2034 C CA . ILE B 1 101 ? 8.781 -11.508 -13.164 1 95.06 101 ILE B CA 1
ATOM 2035 C C . ILE B 1 101 ? 7.797 -11.883 -14.273 1 95.06 101 ILE B C 1
ATOM 2037 O O . ILE B 1 101 ? 7.75 -13.039 -14.695 1 95.06 101 ILE B O 1
ATOM 2041 N N . VAL B 1 102 ? 6.988 -10.891 -14.68 1 95.69 102 VAL B N 1
ATOM 2042 C CA . VAL B 1 102 ? 6.016 -11.148 -15.734 1 95.69 102 VAL B CA 1
ATOM 2043 C C . VAL B 1 102 ? 6.73 -11.633 -17 1 95.69 102 VAL B C 1
ATOM 2045 O O . VAL B 1 102 ? 6.301 -12.594 -17.625 1 95.69 102 VAL B O 1
ATOM 2048 N N . GLN B 1 103 ? 7.789 -11.016 -17.281 1 93.5 103 GLN B N 1
ATOM 2049 C CA . GLN B 1 103 ? 8.562 -11.398 -18.453 1 93.5 103 GLN B CA 1
ATOM 2050 C C . GLN B 1 103 ? 9.148 -12.797 -18.297 1 93.5 103 GLN B C 1
ATOM 2052 O O . GLN B 1 103 ? 9.117 -13.602 -19.234 1 93.5 103 GLN B O 1
ATOM 2057 N N . LEU B 1 104 ? 9.711 -13.07 -17.188 1 92.19 104 LEU B N 1
ATOM 2058 C CA . LEU B 1 104 ? 10.312 -14.367 -16.938 1 92.19 104 LEU B CA 1
ATOM 2059 C C . LEU B 1 104 ? 9.281 -15.484 -17.094 1 92.19 104 LEU B C 1
ATOM 2061 O O . LEU B 1 104 ? 9.586 -16.547 -17.641 1 92.19 104 LEU B O 1
ATOM 2065 N N . ILE B 1 105 ? 8.148 -15.273 -16.656 1 94.38 105 ILE B N 1
ATOM 2066 C CA . ILE B 1 105 ? 7.082 -16.266 -16.703 1 94.38 105 ILE B CA 1
ATOM 2067 C C . ILE B 1 105 ? 6.645 -16.469 -18.156 1 94.38 105 ILE B C 1
ATOM 2069 O O . ILE B 1 105 ? 6.348 -17.594 -18.562 1 94.38 105 ILE B O 1
ATOM 2073 N N . GLN B 1 106 ? 6.629 -15.43 -18.875 1 91.56 106 GLN B N 1
ATOM 2074 C CA . GLN B 1 106 ? 6.082 -15.484 -20.234 1 91.56 106 GLN B CA 1
ATOM 2075 C C . GLN B 1 106 ? 7.137 -15.953 -21.234 1 91.56 106 GLN B C 1
ATOM 2077 O O . GLN B 1 106 ? 6.805 -16.328 -22.359 1 91.56 106 GLN B O 1
ATOM 2082 N N . THR B 1 107 ? 8.367 -15.859 -20.812 1 87.19 107 THR B N 1
ATOM 2083 C CA . THR B 1 107 ? 9.43 -16.234 -21.734 1 87.19 107 THR B CA 1
ATOM 2084 C C . THR B 1 107 ? 9.836 -17.688 -21.547 1 87.19 107 THR B C 1
ATOM 2086 O O . THR B 1 107 ? 10.422 -18.047 -20.516 1 87.19 107 THR B O 1
ATOM 2089 N N . PRO B 1 108 ? 9.594 -18.562 -22.406 1 74.12 108 PRO B N 1
ATOM 2090 C CA . PRO B 1 108 ? 9.867 -20 -22.25 1 74.12 108 PRO B CA 1
ATOM 2091 C C . PRO B 1 108 ? 11.344 -20.281 -22.016 1 74.12 108 PRO B C 1
ATOM 2093 O O . PRO B 1 108 ? 11.68 -21.078 -21.125 1 74.12 108 PRO B O 1
ATOM 2096 N N . ASP B 1 109 ? 12.289 -19.75 -22.766 1 70.5 109 ASP B N 1
ATOM 2097 C CA . ASP B 1 109 ? 13.703 -20.141 -22.734 1 70.5 109 ASP B CA 1
ATOM 2098 C C . ASP B 1 109 ? 14.453 -19.344 -21.672 1 70.5 109 ASP B C 1
ATOM 2100 O O . ASP B 1 109 ? 15.664 -19.516 -21.5 1 70.5 109 ASP B O 1
ATOM 2104 N N . ALA B 1 110 ? 13.836 -18.531 -21.047 1 58.56 110 ALA B N 1
ATOM 2105 C CA . ALA B 1 110 ? 14.492 -17.625 -20.109 1 58.56 110 ALA B CA 1
ATOM 2106 C C . ALA B 1 110 ? 15.078 -18.406 -18.922 1 58.56 110 ALA B C 1
ATOM 2108 O O . ALA B 1 110 ? 16.062 -17.969 -18.312 1 58.56 110 ALA B O 1
ATOM 2109 N N . ILE B 1 111 ? 14.609 -19.641 -18.578 1 64.06 111 ILE B N 1
ATOM 2110 C CA . ILE B 1 111 ? 14.695 -20.25 -17.25 1 64.06 111 ILE B CA 1
ATOM 2111 C C . ILE B 1 111 ? 15.883 -21.203 -17.188 1 64.06 111 ILE B C 1
ATOM 2113 O O . ILE B 1 111 ? 16.281 -21.656 -16.109 1 64.06 111 ILE B O 1
ATOM 2117 N N . ASN B 1 112 ? 16.484 -21.469 -18.25 1 66.38 112 ASN B N 1
ATOM 2118 C CA . ASN B 1 112 ? 17.422 -22.578 -18.141 1 66.38 112 ASN B CA 1
ATOM 2119 C C . ASN B 1 112 ? 18.578 -22.234 -17.203 1 66.38 112 ASN B C 1
ATOM 2121 O O . ASN B 1 112 ? 19.062 -23.094 -16.453 1 66.38 112 ASN B O 1
ATOM 2125 N N . PHE B 1 113 ? 18.859 -21 -17.062 1 74.38 113 PHE B N 1
ATOM 2126 C CA . PHE B 1 113 ? 20 -20.719 -16.219 1 74.38 113 PHE B CA 1
ATOM 2127 C C . PHE B 1 113 ? 19.672 -19.625 -15.195 1 74.38 113 PHE B C 1
ATOM 2129 O O . PHE B 1 113 ? 20.562 -19.125 -14.516 1 74.38 113 PHE B O 1
ATOM 2136 N N . HIS B 1 114 ? 18.469 -19.547 -15.023 1 81.75 114 HIS B N 1
ATOM 2137 C CA . HIS B 1 114 ? 18.125 -18.5 -14.078 1 81.75 114 HIS B CA 1
ATOM 2138 C C . HIS B 1 114 ? 18.062 -19.031 -12.648 1 81.75 114 HIS B C 1
ATOM 2140 O O . HIS B 1 114 ? 17.562 -20.141 -12.422 1 81.75 114 HIS B O 1
ATOM 2146 N N . PRO B 1 115 ? 18.609 -18.328 -11.664 1 87.25 115 PRO B N 1
ATOM 2147 C CA . PRO B 1 115 ? 18.562 -18.797 -10.273 1 87.25 115 PRO B CA 1
ATOM 2148 C C . PRO B 1 115 ? 17.156 -19.094 -9.789 1 87.25 115 PRO B C 1
ATOM 2150 O O . PRO B 1 115 ? 16.969 -19.891 -8.867 1 87.25 115 PRO B O 1
ATOM 2153 N N . LEU B 1 116 ? 16.156 -18.594 -10.469 1 91.69 116 LEU B N 1
ATOM 2154 C CA . LEU B 1 116 ? 14.766 -18.75 -10.055 1 91.69 116 LEU B CA 1
ATOM 2155 C C . LEU B 1 116 ? 14.047 -19.766 -10.938 1 91.69 116 LEU B C 1
ATOM 2157 O O . LEU B 1 116 ? 12.82 -19.859 -10.898 1 91.69 116 LEU B O 1
ATOM 2161 N N . ALA B 1 117 ? 14.773 -20.531 -11.625 1 91.56 117 ALA B N 1
ATOM 2162 C CA . ALA B 1 117 ? 14.203 -21.422 -12.625 1 91.56 117 ALA B CA 1
ATOM 2163 C C . ALA B 1 117 ? 13.234 -22.422 -11.992 1 91.56 117 ALA B C 1
ATOM 2165 O O . ALA B 1 117 ? 12.164 -22.688 -12.539 1 91.56 117 ALA B O 1
ATOM 2166 N N . ALA B 1 118 ? 13.656 -22.969 -10.906 1 92.56 118 ALA B N 1
ATOM 2167 C CA . ALA B 1 118 ? 12.836 -23.984 -10.258 1 92.56 118 ALA B CA 1
ATOM 2168 C C . ALA B 1 118 ? 11.461 -23.438 -9.883 1 92.56 118 ALA B C 1
ATOM 2170 O O . ALA B 1 118 ? 10.438 -24.078 -10.133 1 92.56 118 ALA B O 1
ATOM 2171 N N . VAL B 1 119 ? 11.43 -22.25 -9.32 1 94.69 119 VAL B N 1
ATOM 2172 C CA . VAL B 1 119 ? 10.164 -21.672 -8.883 1 94.69 119 VAL B CA 1
ATOM 2173 C C . VAL B 1 119 ? 9.359 -21.203 -10.094 1 94.69 119 VAL B C 1
ATOM 2175 O O . VAL B 1 119 ? 8.133 -21.297 -10.094 1 94.69 119 VAL B O 1
ATOM 2178 N N . ILE B 1 120 ? 10.031 -20.75 -11.07 1 94.62 120 ILE B N 1
ATOM 2179 C CA . ILE B 1 120 ? 9.352 -20.359 -12.305 1 94.62 120 ILE B CA 1
ATOM 2180 C C . ILE B 1 120 ? 8.633 -21.578 -12.891 1 94.62 120 ILE B C 1
ATOM 2182 O O . ILE B 1 120 ? 7.469 -21.484 -13.289 1 94.62 120 ILE B O 1
ATOM 2186 N N . CYS B 1 121 ? 9.352 -22.656 -12.891 1 93.81 121 CYS B N 1
ATOM 2187 C CA . CYS B 1 121 ? 8.758 -23.891 -13.391 1 93.81 121 CYS B CA 1
ATOM 2188 C C . CYS B 1 121 ? 7.543 -24.281 -12.562 1 93.81 121 CYS B C 1
ATOM 2190 O O . CYS B 1 121 ? 6.52 -24.688 -13.109 1 93.81 121 CYS B O 1
ATOM 2192 N N . GLU B 1 122 ? 7.684 -24.125 -11.297 1 95.25 122 GLU B N 1
ATOM 2193 C CA . GLU B 1 122 ? 6.562 -24.422 -10.414 1 95.25 122 GLU B CA 1
ATOM 2194 C C . GLU B 1 122 ? 5.359 -23.547 -10.742 1 95.25 122 GLU B C 1
ATOM 2196 O O . GLU B 1 122 ? 4.227 -24.031 -10.805 1 95.25 122 GLU B O 1
ATOM 2201 N N . CYS B 1 123 ? 5.574 -22.312 -10.914 1 97 123 CYS B N 1
ATOM 2202 C CA . CYS B 1 123 ? 4.5 -21.391 -11.273 1 97 123 CYS B CA 1
ATOM 2203 C C . CYS B 1 123 ? 3.816 -21.812 -12.562 1 97 123 CYS B C 1
ATOM 2205 O O . CYS B 1 123 ? 2.586 -21.844 -12.641 1 97 123 CYS B O 1
ATOM 2207 N N . ARG B 1 124 ? 4.598 -22.203 -13.492 1 96.12 124 ARG B N 1
ATOM 2208 C CA . ARG B 1 124 ? 4.043 -22.625 -14.781 1 96.12 124 ARG B CA 1
ATOM 2209 C C . ARG B 1 124 ? 3.209 -23.891 -14.625 1 96.12 124 ARG B C 1
ATOM 2211 O O . ARG B 1 124 ? 2.156 -24.031 -15.258 1 96.12 124 ARG B O 1
ATOM 2218 N N . GLU B 1 125 ? 3.734 -24.781 -13.844 1 96.75 125 GLU B N 1
ATOM 2219 C CA . GLU B 1 125 ? 2.98 -26 -13.578 1 96.75 125 GLU B CA 1
ATOM 2220 C C . GLU B 1 125 ? 1.635 -25.688 -12.93 1 96.75 125 GLU B C 1
ATOM 2222 O O . GLU B 1 125 ? 0.614 -26.281 -13.289 1 96.75 125 GLU B O 1
ATOM 2227 N N . LEU B 1 126 ? 1.634 -24.797 -12.031 1 98 126 LEU B N 1
ATOM 2228 C CA . LEU B 1 126 ? 0.4 -24.391 -11.367 1 98 126 LEU B CA 1
ATOM 2229 C C . LEU B 1 126 ? -0.548 -23.703 -12.336 1 98 126 LEU B C 1
ATOM 2231 O O . LEU B 1 126 ? -1.76 -23.938 -12.297 1 98 126 LEU B O 1
ATOM 2235 N N . MET B 1 127 ? 0.027 -22.906 -13.156 1 97.88 127 MET B N 1
ATOM 2236 C CA . MET B 1 127 ? -0.778 -22.219 -14.156 1 97.88 127 MET B CA 1
ATOM 2237 C C . MET B 1 127 ? -1.476 -23.219 -15.078 1 97.88 127 MET B C 1
ATOM 2239 O O . MET B 1 127 ? -2.617 -23 -15.492 1 97.88 127 MET B O 1
ATOM 2243 N N . GLU B 1 128 ? -0.822 -24.297 -15.375 1 97.44 128 GLU B N 1
ATOM 2244 C CA . GLU B 1 128 ? -1.371 -25.312 -16.25 1 97.44 128 GLU B CA 1
ATOM 2245 C C . GLU B 1 128 ? -2.566 -26.016 -15.617 1 97.44 128 GLU B C 1
ATOM 2247 O O . GLU B 1 128 ? -3.383 -26.625 -16.312 1 97.44 128 GLU B O 1
ATOM 2252 N N . LYS B 1 129 ? -2.631 -25.953 -14.352 1 98.06 129 LYS B N 1
ATOM 2253 C CA . LYS B 1 129 ? -3.744 -26.578 -13.641 1 98.06 129 LYS B CA 1
ATOM 2254 C C . LYS B 1 129 ? -4.988 -25.703 -13.688 1 98.06 129 LYS B C 1
ATOM 2256 O O . LYS B 1 129 ? -6.066 -26.109 -13.25 1 98.06 129 LYS B O 1
ATOM 2261 N N . ILE B 1 130 ? -4.883 -24.469 -14.148 1 98 130 ILE B N 1
ATOM 2262 C CA . ILE B 1 130 ? -5.984 -23.531 -14.32 1 98 130 ILE B CA 1
ATOM 2263 C C . ILE B 1 130 ? -6.359 -23.422 -15.797 1 98 130 ILE B C 1
ATOM 2265 O O . ILE B 1 130 ? -5.496 -23.203 -16.656 1 98 130 ILE B O 1
ATOM 2269 N N . ASP B 1 131 ? -7.633 -23.609 -16.109 1 97.69 131 ASP B N 1
ATOM 2270 C CA . ASP B 1 131 ? -8.102 -23.719 -17.484 1 97.69 131 ASP B CA 1
ATOM 2271 C C . ASP B 1 131 ? -7.594 -22.562 -18.328 1 97.69 131 ASP B C 1
ATOM 2273 O O . ASP B 1 131 ? -7.09 -22.766 -19.438 1 97.69 131 ASP B O 1
ATOM 2277 N N . ASN B 1 132 ? -7.809 -21.391 -17.859 1 97.44 132 ASN B N 1
ATOM 2278 C CA . ASN B 1 132 ? -7.328 -20.156 -18.484 1 97.44 132 ASN B CA 1
ATOM 2279 C C . ASN B 1 132 ? -6.59 -19.266 -17.484 1 97.44 132 ASN B C 1
ATOM 2281 O O . ASN B 1 132 ? -7.191 -18.781 -16.531 1 97.44 132 ASN B O 1
ATOM 2285 N N . CYS B 1 133 ? -5.344 -19.125 -17.766 1 97.81 133 CYS B N 1
ATOM 2286 C CA . CYS B 1 133 ? -4.535 -18.344 -16.828 1 97.81 133 CYS B CA 1
ATOM 2287 C C . CYS B 1 133 ? -3.553 -17.453 -17.578 1 97.81 133 CYS B C 1
ATOM 2289 O O . CYS B 1 133 ? -2.787 -17.938 -18.422 1 97.81 133 CYS B O 1
ATOM 2291 N N . VAL B 1 134 ? -3.633 -16.188 -17.234 1 96.5 134 VAL B N 1
ATOM 2292 C CA . VAL B 1 134 ? -2.693 -15.258 -17.844 1 96.5 134 VAL B CA 1
ATOM 2293 C C . VAL B 1 134 ? -2.049 -14.391 -16.766 1 96.5 134 VAL B C 1
ATOM 2295 O O . VAL B 1 134 ? -2.68 -14.086 -15.75 1 96.5 134 VAL B O 1
ATOM 2298 N N . VAL B 1 135 ? -0.78 -14.023 -16.969 1 97.12 135 VAL B N 1
ATOM 2299 C CA . VAL B 1 135 ? -0.048 -13.141 -16.078 1 97.12 135 VAL B CA 1
ATOM 2300 C C . VAL B 1 135 ? 0.255 -11.82 -16.797 1 97.12 135 VAL B C 1
ATOM 2302 O O . VAL B 1 135 ? 0.756 -11.82 -17.922 1 97.12 135 VAL B O 1
ATOM 2305 N N . ARG B 1 136 ? -0.062 -10.711 -16.062 1 95.56 136 ARG B N 1
ATOM 2306 C CA . ARG B 1 136 ? 0.139 -9.406 -16.688 1 95.56 136 ARG B CA 1
ATOM 2307 C C . ARG B 1 136 ? 0.756 -8.422 -15.703 1 95.56 136 ARG B C 1
ATOM 2309 O O . ARG B 1 136 ? 0.621 -8.578 -14.492 1 95.56 136 ARG B O 1
ATOM 2316 N N . HIS B 1 137 ? 1.374 -7.402 -16.312 1 94.56 137 HIS B N 1
ATOM 2317 C CA . HIS B 1 137 ? 1.952 -6.316 -15.531 1 94.56 137 HIS B CA 1
ATOM 2318 C C . HIS B 1 137 ? 0.943 -5.191 -15.312 1 94.56 137 HIS B C 1
ATOM 2320 O O . HIS B 1 137 ? 0.187 -4.852 -16.234 1 94.56 137 HIS B O 1
ATOM 2326 N N . ILE B 1 138 ? 0.908 -4.68 -14.078 1 89.69 138 ILE B N 1
ATOM 2327 C CA . ILE B 1 138 ? 0.096 -3.504 -13.789 1 89.69 138 ILE B CA 1
ATOM 2328 C C . ILE B 1 138 ? 0.954 -2.441 -13.102 1 89.69 138 ILE B C 1
ATOM 2330 O O . ILE B 1 138 ? 2.066 -2.727 -12.656 1 89.69 138 ILE B O 1
ATOM 2334 N N . PHE B 1 139 ? 0.357 -1.263 -13 1 85.06 139 PHE B N 1
ATOM 2335 C CA . PHE B 1 139 ? 1.042 -0.19 -12.289 1 85.06 139 PHE B CA 1
ATOM 2336 C C . PHE B 1 139 ? 0.91 -0.368 -10.781 1 85.06 139 PHE B C 1
ATOM 2338 O O . PHE B 1 139 ? -0.118 -0.847 -10.297 1 85.06 139 PHE B O 1
ATOM 2345 N N . ARG B 1 140 ? 1.909 0.064 -10.078 1 80.62 140 ARG B N 1
ATOM 2346 C CA . ARG B 1 140 ? 2.002 -0.115 -8.633 1 80.62 140 ARG B CA 1
ATOM 2347 C C . ARG B 1 140 ? 0.748 0.405 -7.938 1 80.62 140 ARG B C 1
ATOM 2349 O O . ARG B 1 140 ? 0.275 -0.196 -6.969 1 80.62 140 ARG B O 1
ATOM 2356 N N . GLU B 1 141 ? 0.141 1.462 -8.422 1 77.88 141 GLU B N 1
ATOM 2357 C CA . GLU B 1 141 ? -1.003 2.123 -7.801 1 77.88 141 GLU B CA 1
ATOM 2358 C C . GLU B 1 141 ? -2.254 1.253 -7.875 1 77.88 141 GLU B C 1
ATOM 2360 O O . GLU B 1 141 ? -3.23 1.497 -7.164 1 77.88 141 GLU B O 1
ATOM 2365 N N . GLN B 1 142 ? -2.234 0.255 -8.656 1 82.75 142 GLN B N 1
ATOM 2366 C CA . GLN B 1 142 ? -3.375 -0.639 -8.828 1 82.75 142 GLN B CA 1
ATOM 2367 C C . GLN B 1 142 ? -3.211 -1.907 -7.996 1 82.75 142 GLN B C 1
ATOM 2369 O O . GLN B 1 142 ? -4.066 -2.793 -8.031 1 82.75 142 GLN B O 1
ATOM 2374 N N . ASN B 1 143 ? -2.176 -1.928 -7.254 1 89.31 143 ASN B N 1
ATOM 2375 C CA . ASN B 1 143 ? -1.839 -3.154 -6.535 1 89.31 143 ASN B CA 1
ATOM 2376 C C . ASN B 1 143 ? -1.773 -2.922 -5.027 1 89.31 143 ASN B C 1
ATOM 2378 O O . ASN B 1 143 ? -1.036 -3.611 -4.324 1 89.31 143 ASN B O 1
ATOM 2382 N N . CYS B 1 144 ? -2.535 -2.055 -4.555 1 86.19 144 CYS B N 1
ATOM 2383 C CA . CYS B 1 144 ? -2.422 -1.526 -3.201 1 86.19 144 CYS B CA 1
ATOM 2384 C C . CYS B 1 144 ? -2.684 -2.615 -2.166 1 86.19 144 CYS B C 1
ATOM 2386 O O . CYS B 1 144 ? -1.938 -2.744 -1.193 1 86.19 144 CYS B O 1
ATOM 2388 N N . VAL B 1 145 ? -3.674 -3.363 -2.357 1 87.44 145 VAL B N 1
ATOM 2389 C CA . VAL B 1 145 ? -4.055 -4.367 -1.369 1 87.44 145 VAL B CA 1
ATOM 2390 C C . VAL B 1 145 ? -2.961 -5.426 -1.263 1 87.44 145 VAL B C 1
ATOM 2392 O O . VAL B 1 145 ? -2.553 -5.797 -0.159 1 87.44 145 VAL B O 1
ATOM 2395 N N . ALA B 1 146 ? -2.488 -5.887 -2.377 1 92.5 146 ALA B N 1
ATOM 2396 C CA . ALA B 1 146 ? -1.412 -6.871 -2.371 1 92.5 146 ALA B CA 1
ATOM 2397 C C . ALA B 1 146 ? -0.155 -6.309 -1.715 1 92.5 146 ALA B C 1
ATOM 2399 O O . ALA B 1 146 ? 0.535 -7.012 -0.974 1 92.5 146 ALA B O 1
ATOM 2400 N N . ASP B 1 147 ? 0.15 -5.078 -2 1 89.56 147 ASP B N 1
ATOM 2401 C CA . ASP B 1 147 ? 1.285 -4.406 -1.376 1 89.56 147 ASP B CA 1
ATOM 2402 C C . ASP B 1 147 ? 1.146 -4.391 0.144 1 89.56 147 ASP B C 1
ATOM 2404 O O . ASP B 1 147 ? 2.107 -4.672 0.863 1 89.56 147 ASP B O 1
ATOM 2408 N N . CYS B 1 148 ? -0.056 -4.059 0.57 1 88 148 CYS B N 1
ATOM 2409 C CA . CYS B 1 148 ? -0.328 -4.031 2.004 1 88 148 CYS B CA 1
ATOM 2410 C C . CYS B 1 148 ? -0.149 -5.414 2.619 1 88 148 CYS B C 1
ATOM 2412 O O . CYS B 1 148 ? 0.465 -5.551 3.68 1 88 148 CYS B O 1
ATOM 2414 N N . LEU B 1 149 ? -0.664 -6.34 1.986 1 91.12 149 LEU B N 1
ATOM 2415 C CA . LEU B 1 149 ? -0.562 -7.707 2.484 1 91.12 149 LEU B CA 1
ATOM 2416 C C . LEU B 1 149 ? 0.891 -8.172 2.506 1 91.12 149 LEU B C 1
ATOM 2418 O O . LEU B 1 149 ? 1.326 -8.82 3.459 1 91.12 149 LEU B O 1
ATOM 2422 N N . ALA B 1 150 ? 1.646 -7.871 1.52 1 93.5 150 ALA B N 1
ATOM 2423 C CA . ALA B 1 150 ? 3.059 -8.242 1.462 1 93.5 150 ALA B CA 1
ATOM 2424 C C . ALA B 1 150 ? 3.832 -7.633 2.631 1 93.5 150 ALA B C 1
ATOM 2426 O O . ALA B 1 150 ? 4.629 -8.32 3.275 1 93.5 150 ALA B O 1
ATOM 2427 N N . ASN B 1 151 ? 3.549 -6.422 2.871 1 88.69 151 ASN B N 1
ATOM 2428 C CA . ASN B 1 151 ? 4.238 -5.738 3.963 1 88.69 151 ASN B CA 1
ATOM 2429 C C . ASN B 1 151 ? 3.824 -6.297 5.32 1 88.69 151 ASN B C 1
ATOM 2431 O O . ASN B 1 151 ? 4.629 -6.332 6.254 1 88.69 151 ASN B O 1
ATOM 2435 N N . SER B 1 152 ? 2.662 -6.73 5.402 1 87.94 152 SER B N 1
ATOM 2436 C CA . SER B 1 152 ? 2.158 -7.25 6.668 1 87.94 152 SER B CA 1
ATOM 2437 C C . SER B 1 152 ? 2.705 -8.648 6.949 1 87.94 152 SER B C 1
ATOM 2439 O O . SER B 1 152 ? 2.604 -9.141 8.07 1 87.94 152 SER B O 1
ATOM 2441 N N . SER B 1 153 ? 3.244 -9.188 5.953 1 91 153 SER B N 1
ATOM 2442 C CA . SER B 1 153 ? 3.697 -10.57 6.062 1 91 153 SER B CA 1
ATOM 2443 C C . SER B 1 153 ? 4.789 -10.711 7.117 1 91 153 SER B C 1
ATOM 2445 O O . SER B 1 153 ? 4.965 -11.781 7.699 1 91 153 SER B O 1
ATOM 2447 N N . TYR B 1 154 ? 5.492 -9.633 7.363 1 86.81 154 TYR B N 1
ATOM 2448 C CA . TYR B 1 154 ? 6.617 -9.656 8.289 1 86.81 154 TYR B CA 1
ATOM 2449 C C . TYR B 1 154 ? 6.141 -9.867 9.719 1 86.81 154 TYR B C 1
ATOM 2451 O O . TYR B 1 154 ? 6.934 -10.211 10.602 1 86.81 154 TYR B O 1
ATOM 2459 N N . ASN B 1 155 ? 4.91 -9.617 9.961 1 81.69 155 ASN B N 1
ATOM 2460 C CA . ASN B 1 155 ? 4.367 -9.695 11.312 1 81.69 155 ASN B CA 1
ATOM 2461 C C . ASN B 1 155 ? 4.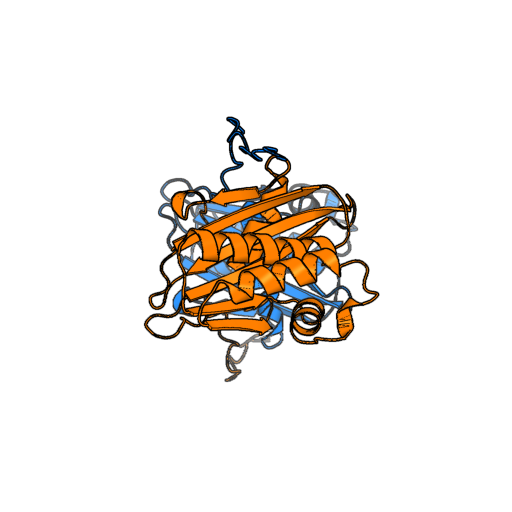02 -11.125 11.703 1 81.69 155 ASN B C 1
ATOM 2463 O O . ASN B 1 155 ? 3.676 -11.398 12.852 1 81.69 155 ASN B O 1
ATOM 2467 N N . GLY B 1 156 ? 4.105 -12.008 10.789 1 83.38 156 GLY B N 1
ATOM 2468 C CA . GLY B 1 156 ? 3.738 -13.391 11.039 1 83.38 156 GLY B CA 1
ATOM 2469 C C . GLY B 1 156 ? 4.93 -14.328 11.055 1 83.38 156 GLY B C 1
ATOM 2470 O O . GLY B 1 156 ? 6.074 -13.891 10.938 1 83.38 156 GLY B O 1
ATOM 2471 N N . ASP B 1 157 ? 4.637 -15.57 11.312 1 89.56 157 ASP B N 1
ATOM 2472 C CA . ASP B 1 157 ? 5.652 -16.609 11.312 1 89.56 157 ASP B CA 1
ATOM 2473 C C . ASP B 1 157 ? 6.117 -16.922 9.891 1 89.56 157 ASP B C 1
ATOM 2475 O O . ASP B 1 157 ? 5.441 -16.578 8.922 1 89.56 157 ASP B O 1
ATOM 2479 N N . LEU B 1 158 ? 7.27 -17.547 9.875 1 92.56 158 LEU B N 1
ATOM 2480 C CA . LEU B 1 158 ? 7.727 -18.031 8.57 1 92.56 158 LEU B CA 1
ATOM 2481 C C . LEU B 1 158 ? 6.691 -18.953 7.941 1 92.56 158 LEU B C 1
ATOM 2483 O O . LEU B 1 158 ? 6.078 -19.766 8.633 1 92.56 158 LEU B O 1
ATOM 2487 N N . GLY B 1 159 ? 6.559 -18.797 6.594 1 93 159 GLY B N 1
ATOM 2488 C CA . GLY B 1 159 ? 5.547 -19.578 5.898 1 93 159 GLY B CA 1
ATOM 2489 C C . GLY B 1 159 ? 4.418 -18.719 5.344 1 93 159 GLY B C 1
ATOM 2490 O O . GLY B 1 159 ? 4.512 -17.5 5.34 1 93 159 GLY B O 1
ATOM 2491 N N . TRP B 1 160 ? 3.441 -19.328 4.781 1 91.44 160 TRP B N 1
ATOM 2492 C CA . TRP B 1 160 ? 2.324 -18.578 4.223 1 91.44 160 TRP B CA 1
ATOM 2493 C C . TRP B 1 160 ? 1.011 -18.984 4.883 1 91.44 160 TRP B C 1
ATOM 2495 O O . TRP B 1 160 ? 0.909 -20.062 5.473 1 91.44 160 TRP B O 1
ATOM 2505 N N . GLU B 1 161 ? 0.108 -18.078 4.926 1 91.06 161 GLU B N 1
ATOM 2506 C CA . GLU B 1 161 ? -1.222 -18.344 5.465 1 91.06 161 GLU B CA 1
ATOM 2507 C C . GLU B 1 161 ? -2.301 -17.641 4.66 1 91.06 161 GLU B C 1
ATOM 2509 O O . GLU B 1 161 ? -2.049 -16.562 4.086 1 91.06 161 GLU B O 1
ATOM 2514 N N . CYS B 1 162 ? -3.443 -18.281 4.633 1 91.62 162 CYS B N 1
ATOM 2515 C CA . CYS B 1 162 ? -4.605 -17.641 4.027 1 91.62 162 CYS B CA 1
ATOM 2516 C C . CYS B 1 162 ? -5.191 -16.594 4.953 1 91.62 162 CYS B C 1
ATOM 2518 O O . CYS B 1 162 ? -5.195 -16.766 6.172 1 91.62 162 CYS B O 1
ATOM 2520 N N . VAL B 1 163 ? -5.605 -15.508 4.332 1 87.44 163 VAL B N 1
ATOM 2521 C CA . VAL B 1 163 ? -6.191 -14.445 5.137 1 87.44 163 VAL B CA 1
ATOM 2522 C C . VAL B 1 163 ? -7.586 -14.109 4.613 1 87.44 163 VAL B C 1
ATOM 2524 O O . VAL B 1 163 ? -7.836 -14.172 3.408 1 87.44 163 VAL B O 1
ATOM 2527 N N . SER B 1 164 ? -8.477 -13.766 5.559 1 80.88 164 SER B N 1
ATOM 2528 C CA . SER B 1 164 ? -9.82 -13.336 5.191 1 80.88 164 SER B CA 1
ATOM 2529 C C . SER B 1 164 ? -9.938 -11.82 5.172 1 80.88 164 SER B C 1
ATOM 2531 O O . SER B 1 164 ? -9.078 -11.117 5.723 1 80.88 164 SER B O 1
ATOM 2533 N N . LEU B 1 165 ? -10.969 -11.32 4.434 1 73.62 165 LEU B N 1
ATOM 2534 C CA . LEU B 1 165 ? -11.219 -9.891 4.34 1 73.62 165 LEU B CA 1
ATOM 2535 C C . LEU B 1 165 ? -11.344 -9.266 5.727 1 73.62 165 LEU B C 1
ATOM 2537 O O . LEU B 1 165 ? -10.898 -8.141 5.949 1 73.62 165 LEU B O 1
ATOM 2541 N N . ILE B 1 166 ? -11.977 -9.984 6.625 1 62.56 166 ILE B N 1
ATOM 2542 C CA . ILE B 1 166 ? -12.234 -9.492 7.973 1 62.56 166 ILE B CA 1
ATOM 2543 C C . ILE B 1 166 ? -10.906 -9.211 8.68 1 62.56 166 ILE B C 1
ATOM 2545 O O . ILE B 1 166 ? -10.844 -8.375 9.578 1 62.56 166 ILE B O 1
ATOM 2549 N N . MET B 1 167 ? -9.992 -9.922 8.258 1 61.62 167 MET B N 1
ATOM 2550 C CA . MET B 1 167 ? -8.68 -9.781 8.898 1 61.62 167 MET B CA 1
ATOM 2551 C C . MET B 1 167 ? -7.898 -8.625 8.289 1 61.62 167 MET B C 1
ATOM 2553 O O . MET B 1 167 ? -6.895 -8.188 8.859 1 61.62 167 MET B O 1
ATOM 2557 N N . VAL B 1 168 ? -8.422 -8.266 7.199 1 60.5 168 VAL B N 1
ATOM 2558 C CA . VAL B 1 168 ? -7.699 -7.215 6.492 1 60.5 168 VAL B CA 1
ATOM 2559 C C . VAL B 1 168 ? -8.5 -5.914 6.543 1 60.5 168 VAL B C 1
ATOM 2561 O O . VAL B 1 168 ? -9.617 -5.84 6.027 1 60.5 168 VAL B O 1
ATOM 2564 N N . ARG B 1 169 ? -8.367 -5.051 7.527 1 62.22 169 ARG B N 1
ATOM 2565 C CA . ARG B 1 169 ? -8.898 -3.691 7.477 1 62.22 169 ARG B CA 1
ATOM 2566 C C . ARG B 1 169 ? -7.836 -2.703 7.016 1 62.22 169 ARG B C 1
ATOM 2568 O O . ARG B 1 169 ? -6.852 -2.465 7.719 1 62.22 169 ARG B O 1
ATOM 2575 N N . LEU B 1 170 ? -7.949 -2.387 5.73 1 60.97 170 LEU B N 1
ATOM 2576 C CA . LEU B 1 170 ? -6.902 -1.548 5.156 1 60.97 170 LEU B CA 1
ATOM 2577 C C . LEU B 1 170 ? -6.988 -0.125 5.699 1 60.97 170 LEU B C 1
ATOM 2579 O O . LEU B 1 170 ? -8.07 0.459 5.75 1 60.97 170 LEU B O 1
ATOM 2583 N N . GLY B 1 171 ? -6.004 0.238 6.578 1 62.06 171 GLY B N 1
ATOM 2584 C CA . GLY B 1 171 ? -5.898 1.586 7.113 1 62.06 171 GLY B CA 1
ATOM 2585 C C . GLY B 1 171 ? -5.605 2.629 6.055 1 62.06 171 GLY B C 1
ATOM 2586 O O . GLY B 1 171 ? -5.207 2.291 4.938 1 62.06 171 GLY B O 1
#

InterPro domains:
  IPR002156 Ribonuclease H domain [PF13456] (31-152)
  IPR012337 Ribonuclease H-like superfamily [SSF53098] (27-154)
  IPR036397 Ribonuclease H superfamily [G3DSA:3.30.420.10] (27-155)
  IPR044730 Ribonuclease H-like domain, plant type [cd06222] (30-151)
  IPR053151 Ribonuclease H-like [PTHR47723] (15-158)